Protein 2QR6 (pdb70)

Sequence (363 aa):
NLYFQGRDHVEIGIGREARRRTYSLDDDISVVSSSRRTRRSSSKDVDTTWHIDAYKFDLPFNHPSDALASPEEFVIEGKQGGLGVINAEGLWGRHADLDEAIAKVIAAYEEEGDQAAATRTLQELHAAPLDTELLSERIAQVRDSGEIVAVRVSPQNVREEIAPIVIKAGADLLLVIQGTLISAEHVNTNLKEFIGSLDVPVIAGGVNDYTTALHRTGAVGIIVGGGEENTNSSLALGEVVSATAIADVAAARRRDYLDDETGGRRYVHIIADGSSIENSGDVVKAIACGADAVVVLGSPLARAEEEAAGKGYFWPAVAAHPRFPRGVVTESVAAPSLEQILHGPSTPWWGVENFEGGLKRALAKCGYTDLKSSFQKVSLHVVN

CATH classification: 2.10.50.20 (+1 more: 3.20.20.70)

InterPro domains:
  IPR001093 IMP dehydrogenase/GMP reductase [PF00478] (17-301)
  IPR005990 Inosine-5'-monophosphate dehydrogenase [PTHR11911] (152-315)
  IPR005992 IMP dehydrogenase-related 2 [TIGR01304] (5-373)
  IPR013785 Aldolase-type TIM barrel [G3DSA:3.20.20.70] (16-374)

Organism: Corynebacterium glutamicum (strain ATCC 13032 / DSM 20300 / JCM 1318 / BCRC 11384 / CCUG 27702 / LMG 3730 / NBRC 12168 / NCIMB 10025 / NRRL B-2784 / 534) (NCBI:txid196627)

Radius of gyration: 20.17 Å; Cα contacts (8 Å, |Δi|>4): 815; chains: 1; bounding box: 48×52×57 Å

Foldseek 3Di:
DCVVVCCQKDAPDDPRIDGDFAALVQKAFDAPDDFFDLVLFQQWFDFDPDIFSHQEAAADQLFDQLQRQLVLVLGYHREHELQAQQQFDPDSLVLLVQLVCLCVVPNFVSNLVSLQVSSPGDGHLVSSLVRQLSNQVSVRAREYEDEPVCCVPCVVSSVVSPHQEYEHDAQADACDDDPCHLLVVCVPDPHAYEYDDDQAQVRLLSNSRHQEYEHGRAAWQCCPQVNDHRLNRLLRSQVSQVVSCVVVVGRGRAYEYHPPDQFLSSQLSSLLSPHSHYHHYLLCSLAPNGSNNQKGWHSLSNHNPDRTITIDGHPVGHHSSQQCCHPDPPPRSGNSSSSNSNSQSSNPHRYSRVSNNGDMDGD

Nearest PDB structures (foldseek):
  2qr6-assembly1_A  TM=1.003E+00  e=1.159E-76  Corynebacterium glutamicum ATCC 13032
  8p4q-assembly1_A  TM=9.594E-01  e=1.128E-36  Synechocystis sp. PCC 6803
  8p4q-assembly2_H  TM=9.568E-01  e=8.916E-37  Synechocystis sp. PCC 6803
  8p4q-assembly2_F  TM=9.541E-01  e=6.263E-37  Synechocystis sp. PCC 6803
  8p37-assembly1_A  TM=9.591E-01  e=5.531E-36  Synechocystis sp. PCC 6803

Structure (mmCIF, N/CA/C/O backbone):
data_2QR6
#
_entry.id   2QR6
#
_cell.length_a   127.130
_cell.length_b   127.130
_cell.length_c   54.850
_cell.angle_alpha   90.000
_cell.angle_beta   90.000
_cell.angle_gamma   90.000
#
_symmetry.space_group_name_H-M   'I 4'
#
loop_
_entity.id
_entity.type
_entity.pdbx_description
1 polymer 'IMP dehydrogenase/GMP reductase'
2 water water
#
loop_
_atom_site.group_PDB
_atom_site.id
_atom_site.type_symbol
_atom_site.label_atom_id
_atom_site.label_alt_id
_atom_site.label_comp_id
_atom_site.label_asym_id
_atom_site.label_entity_id
_atom_site.label_seq_id
_atom_site.pdbx_PDB_ins_code
_atom_site.Cartn_x
_atom_site.Cartn_y
_atom_site.Cartn_z
_atom_site.occupancy
_atom_site.B_iso_or_equiv
_atom_site.auth_seq_id
_atom_site.auth_comp_id
_atom_site.auth_asym_id
_atom_site.auth_atom_id
_atom_site.pdbx_PDB_model_num
ATOM 1 N N . ASN A 1 14 ? 7.191 6.601 40.538 0.33 30.11 -5 ASN A N 1
ATOM 2 C CA . ASN A 1 14 ? 7.044 7.235 39.184 0.33 30.37 -5 ASN A CA 1
ATOM 3 C C . ASN A 1 14 ? 7.960 6.607 38.146 0.33 31.68 -5 ASN A C 1
ATOM 4 O O . ASN A 1 14 ? 7.503 6.160 37.095 0.33 30.03 -5 ASN A O 1
ATOM 9 N N . LEU A 1 15 ? 9.251 6.561 38.431 0.33 32.81 -4 LEU A N 1
ATOM 10 C CA . LEU A 1 15 ? 10.169 5.994 37.455 0.33 34.04 -4 LEU A CA 1
ATOM 11 C C . LEU A 1 15 ? 9.911 4.499 37.338 0.33 33.95 -4 LEU A C 1
ATOM 12 O O . LEU A 1 15 ? 10.106 3.927 36.270 0.33 35.97 -4 LEU A O 1
ATOM 17 N N . TYR A 1 16 ? 9.459 3.870 38.417 0.33 34.56 -3 TYR A N 1
ATOM 18 C CA . TYR A 1 16 ? 9.141 2.443 38.364 0.33 32.36 -3 TYR A CA 1
ATOM 19 C C . TYR A 1 16 ? 8.009 2.208 37.360 0.33 30.93 -3 TYR A C 1
ATOM 20 O O . TYR A 1 16 ? 8.154 1.450 36.403 0.33 29.88 -3 TYR A O 1
ATOM 29 N N . PHE A 1 17 ? 6.873 2.852 37.590 0.33 30.20 -2 PHE A N 1
ATOM 30 C CA . PHE A 1 17 ? 5.742 2.683 36.682 0.33 30.67 -2 PHE A CA 1
ATOM 31 C C . PHE A 1 17 ? 6.009 3.248 35.270 0.33 32.57 -2 PHE A C 1
ATOM 32 O O . PHE A 1 17 ? 5.573 2.664 34.282 0.33 28.82 -2 PHE A O 1
ATOM 40 N N . GLN A 1 18 ? 6.710 4.371 35.168 0.33 36.17 -1 GLN A N 1
ATOM 41 C CA . GLN A 1 18 ? 6.985 4.938 33.852 0.33 41.86 -1 GLN A CA 1
ATOM 42 C C . GLN A 1 18 ? 7.833 3.970 33.022 0.33 42.91 -1 GLN A C 1
ATOM 43 O O . GLN A 1 18 ? 7.524 3.716 31.866 0.33 36.79 -1 GLN A O 1
ATOM 49 N N . GLY A 1 19 ? 8.904 3.445 33.621 1.00 49.54 0 GLY A N 1
ATOM 50 C CA . GLY A 1 19 ? 9.817 2.453 32.959 1.00 51.41 0 GLY A CA 1
ATOM 51 C C . GLY A 1 19 ? 9.095 1.172 32.545 1.00 54.61 0 GLY A C 1
ATOM 52 O O . GLY A 1 19 ? 9.357 0.623 31.454 1.00 53.87 0 GLY A O 1
ATOM 61 N N . ARG A 1 21 ? 5.862 1.090 31.893 1.00 51.71 2 ARG A N 1
ATOM 62 C CA . ARG A 1 21 ? 5.084 1.536 30.733 1.00 50.31 2 ARG A CA 1
ATOM 63 C C . ARG A 1 21 ? 5.938 1.676 29.448 1.00 49.82 2 ARG A C 1
ATOM 64 O O . ARG A 1 21 ? 5.478 1.277 28.368 1.00 51.22 2 ARG A O 1
ATOM 72 N N . ASP A 1 22 ? 7.152 2.218 29.578 1.00 46.97 3 ASP A N 1
ATOM 73 C CA . ASP A 1 22 ? 8.059 2.471 28.420 1.00 46.91 3 ASP A CA 1
ATOM 74 C C . ASP A 1 22 ? 8.889 1.255 27.937 1.00 43.26 3 ASP A C 1
ATOM 75 O O . ASP A 1 22 ? 9.654 1.377 27.018 1.00 34.04 3 ASP A O 1
ATOM 77 N N . HIS A 1 23 ? 8.777 0.121 28.628 1.00 43.63 4 HIS A N 1
ATOM 78 C CA . HIS A 1 23 ? 9.478 -1.129 28.253 1.00 44.68 4 HIS A CA 1
ATOM 79 C C . HIS A 1 23 ? 8.496 -2.243 27.998 1.00 43.58 4 HIS A C 1
ATOM 80 O O . HIS A 1 23 ? 7.304 -2.165 28.351 1.00 44.76 4 HIS A O 1
ATOM 87 N N . VAL A 1 24 ? 8.958 -3.205 27.229 1.00 35.34 5 VAL A N 1
ATOM 88 C CA . VAL A 1 24 ? 8.161 -4.329 26.904 1.00 34.33 5 VAL A CA 1
ATOM 89 C C . VAL A 1 24 ? 9.054 -5.511 27.107 1.00 27.37 5 VAL A C 1
ATOM 90 O O . VAL A 1 24 ? 10.277 -5.432 26.972 1.00 26.03 5 VAL A O 1
ATOM 94 N N . GLU A 1 25 ? 8.408 -6.606 27.438 1.00 27.81 6 GLU A N 1
ATOM 95 C CA . GLU A 1 25 ? 9.038 -7.880 27.496 1.00 27.97 6 GLU A CA 1
ATOM 96 C C . GLU A 1 25 ? 8.905 -8.416 26.070 1.00 28.56 6 GLU A C 1
ATOM 97 O O . GLU A 1 25 ? 7.785 -8.582 25.538 1.00 32.19 6 GLU A O 1
ATOM 103 N N . ILE A 1 26 ? 10.040 -8.577 25.389 1.00 23.31 7 ILE A N 1
ATOM 104 C CA . ILE A 1 26 ? 10.088 -9.190 24.065 1.00 24.21 7 ILE A CA 1
ATOM 105 C C . ILE A 1 26 ? 9.837 -10.672 24.183 1.00 21.62 7 ILE A C 1
ATOM 106 O O . ILE A 1 26 ? 9.091 -11.273 23.404 1.00 23.70 7 ILE A O 1
ATOM 111 N N . GLY A 1 27 ? 10.444 -11.296 25.186 1.00 21.76 8 GLY A N 1
ATOM 112 C CA . GLY A 1 27 ? 10.260 -12.673 25.516 1.00 21.04 8 GLY A CA 1
ATOM 113 C C . GLY A 1 27 ? 10.787 -12.910 26.914 1.00 21.79 8 GLY A C 1
ATOM 114 O O . GLY A 1 27 ? 11.285 -11.969 27.531 1.00 22.57 8 GLY A O 1
ATOM 115 N N . ILE A 1 28 ? 10.728 -14.115 27.358 1.00 19.79 9 ILE A N 1
ATOM 116 C CA . ILE A 1 28 ? 11.158 -14.491 28.714 1.00 19.55 9 ILE A CA 1
ATOM 117 C C . ILE A 1 28 ? 12.622 -13.984 28.899 1.00 23.76 9 ILE A C 1
ATOM 118 O O . ILE A 1 28 ? 13.507 -14.352 28.120 1.00 23.18 9 ILE A O 1
ATOM 123 N N . GLY A 1 29 ? 12.833 -13.120 29.889 1.00 25.16 10 GLY A N 1
ATOM 124 C CA . GLY A 1 29 ? 14.159 -12.606 30.183 1.00 24.47 10 GLY A CA 1
ATOM 125 C C . GLY A 1 29 ? 14.750 -11.661 29.192 1.00 26.19 10 GLY A C 1
ATOM 126 O O . GLY A 1 29 ? 15.988 -11.508 29.148 1.00 28.24 10 GLY A O 1
ATOM 127 N N . ARG A 1 30 ? 13.935 -11.051 28.330 1.00 23.24 11 ARG A N 1
ATOM 128 C CA . ARG A 1 30 ? 14.461 -10.123 27.318 1.00 22.03 11 ARG A CA 1
ATOM 129 C C . ARG A 1 30 ? 13.526 -8.920 27.151 1.00 25.49 11 ARG A C 1
ATOM 130 O O . ARG A 1 30 ? 12.354 -9.099 26.869 1.00 25.52 11 ARG A O 1
ATOM 138 N N . GLU A 1 31 ? 14.020 -7.727 27.393 1.00 25.47 12 GLU A N 1
ATOM 139 C CA . GLU A 1 31 ? 13.247 -6.507 27.346 1.00 26.13 12 GLU A CA 1
ATOM 140 C C . GLU A 1 31 ? 13.758 -5.566 26.265 1.00 25.79 12 GLU A C 1
ATOM 141 O O . GLU A 1 31 ? 14.870 -5.704 25.762 1.00 25.98 12 GLU A O 1
ATOM 144 N N . ALA A 1 32 ? 12.892 -4.627 25.889 1.00 24.71 13 ALA A N 1
ATOM 145 C CA . ALA A 1 32 ? 13.196 -3.601 24.892 1.00 25.64 13 ALA A CA 1
ATOM 146 C C . ALA A 1 32 ? 12.533 -2.319 25.374 1.00 26.82 13 ALA A C 1
ATOM 147 O O . ALA A 1 32 ? 11.567 -2.360 26.109 1.00 25.76 13 ALA A O 1
ATOM 149 N N . ARG A 1 33 ? 13.076 -1.221 24.943 1.00 24.19 14 ARG A N 1
ATOM 150 C CA . ARG A 1 33 ? 12.555 0.124 25.214 1.00 26.26 14 ARG A CA 1
ATOM 151 C C . ARG A 1 33 ? 11.678 0.574 24.073 1.00 25.38 14 ARG A C 1
ATOM 152 O O . ARG A 1 33 ? 12.112 0.553 22.895 1.00 24.68 14 ARG A O 1
ATOM 160 N N . ARG A 1 34 ? 10.442 1.056 24.338 1.00 25.67 15 ARG A N 1
ATOM 161 C CA A ARG A 1 34 ? 9.576 1.615 23.295 0.50 26.46 15 ARG A CA 1
ATOM 162 C CA B ARG A 1 34 ? 9.604 1.615 23.256 0.50 25.05 15 ARG A CA 1
ATOM 163 C C . ARG A 1 34 ? 10.132 2.986 22.861 1.00 23.88 15 ARG A C 1
ATOM 164 O O . ARG A 1 34 ? 10.385 3.852 23.725 1.00 26.56 15 ARG A O 1
ATOM 179 N N . THR A 1 35 ? 10.342 3.191 21.555 1.00 24.51 16 THR A N 1
ATOM 180 C CA . THR A 1 35 ? 10.891 4.424 21.062 1.00 25.40 16 THR A CA 1
ATOM 181 C C . THR A 1 35 ? 10.073 4.930 19.908 1.00 24.69 16 THR A C 1
ATOM 182 O O . THR A 1 35 ? 9.255 4.205 19.364 1.00 25.77 16 THR A O 1
ATOM 186 N N . TYR A 1 36 ? 10.319 6.196 19.532 1.00 24.63 17 TYR A N 1
ATOM 187 C CA . TYR A 1 36 ? 9.434 6.950 18.652 1.00 24.51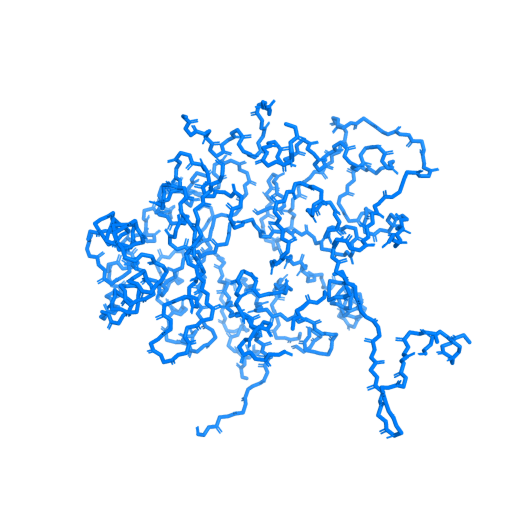 17 TYR A CA 1
ATOM 188 C C . TYR A 1 36 ? 10.133 7.711 17.578 1.00 25.76 17 TYR A C 1
ATOM 189 O O . TYR A 1 36 ? 11.185 8.299 17.822 1.00 26.33 17 TYR A O 1
ATOM 198 N N . SER A 1 37 ? 9.488 7.765 16.434 1.00 26.46 18 SER A N 1
ATOM 199 C CA . SER A 1 37 ? 9.951 8.488 15.261 1.00 26.77 18 SER A CA 1
ATOM 200 C C . SER A 1 37 ? 9.264 9.850 15.220 1.00 26.42 18 SER A C 1
ATOM 201 O O . SER A 1 37 ? 8.307 10.102 15.966 1.00 27.52 18 SER A O 1
ATOM 204 N N . LEU A 1 38 ? 9.762 10.726 14.362 1.00 26.37 19 LEU A N 1
ATOM 205 C CA . LEU A 1 38 ? 9.096 12.042 14.106 1.00 27.53 19 LEU A CA 1
ATOM 206 C C . LEU A 1 38 ? 7.689 11.829 13.547 1.00 26.90 19 LEU A C 1
ATOM 207 O O . LEU A 1 38 ? 6.752 12.535 13.921 1.00 27.39 19 LEU A O 1
ATOM 212 N N . ASP A 1 39 ? 7.507 10.785 12.742 1.00 27.13 20 ASP A N 1
ATOM 213 C CA A ASP A 1 39 ? 6.177 10.483 12.192 0.50 26.41 20 ASP A CA 1
ATOM 214 C CA B ASP A 1 39 ? 6.214 10.448 12.188 0.50 28.67 20 ASP A CA 1
ATOM 215 C C . ASP A 1 39 ? 5.174 10.104 13.254 1.00 27.53 20 ASP A C 1
ATOM 216 O O . ASP A 1 39 ? 3.992 10.245 13.019 1.00 30.69 20 ASP A O 1
ATOM 225 N N . ASP A 1 40 ? 5.611 9.621 14.403 1.00 26.57 21 ASP A N 1
ATOM 226 C CA . ASP A 1 40 ? 4.750 9.249 15.478 1.00 25.64 21 ASP A CA 1
ATOM 227 C C . ASP A 1 40 ? 4.183 10.397 16.276 1.00 25.49 21 ASP A C 1
ATOM 228 O O . ASP A 1 40 ? 3.213 10.198 17.015 1.00 28.73 21 ASP A O 1
ATOM 233 N N . ILE A 1 41 ? 4.764 11.558 16.146 1.00 24.95 22 ILE A N 1
ATOM 234 C CA . ILE A 1 41 ? 4.387 12.704 16.992 1.00 26.19 22 ILE A CA 1
ATOM 235 C C . ILE A 1 41 ? 3.880 13.884 16.200 1.00 26.87 22 ILE A C 1
ATOM 236 O O . ILE A 1 41 ? 4.047 13.992 14.981 1.00 27.34 22 ILE A O 1
ATOM 241 N N . SER A 1 42 ? 3.265 14.812 16.929 1.00 27.01 23 SER A N 1
ATOM 242 C CA . SER A 1 42 ? 2.840 16.103 16.384 1.00 26.33 23 SER A CA 1
ATOM 243 C C . SER A 1 42 ? 2.874 17.133 17.537 1.00 25.68 23 SER A C 1
ATOM 244 O O . SER A 1 42 ? 2.755 16.784 18.697 1.00 27.22 23 SER A O 1
ATOM 247 N N . VAL A 1 43 ? 2.995 18.388 17.140 1.00 25.59 24 VAL A N 1
ATOM 248 C CA . VAL A 1 43 ? 3.061 19.541 18.045 1.00 26.79 24 VAL A CA 1
ATOM 249 C C . VAL A 1 43 ? 1.636 20.104 18.193 1.00 27.38 24 VAL A C 1
ATOM 250 O O . VAL A 1 43 ? 0.789 20.056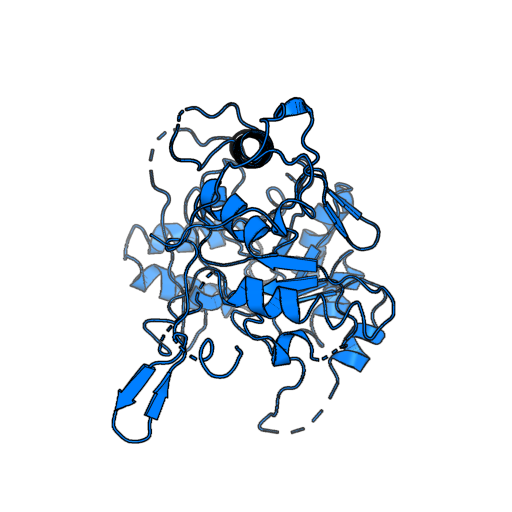 17.282 1.00 27.93 24 VAL A O 1
ATOM 254 N N . VAL A 1 44 ? 1.384 20.615 19.390 1.00 26.96 25 VAL A N 1
ATOM 255 C CA . VAL A 1 44 ? 0.075 21.032 19.812 1.00 30.54 25 VAL A CA 1
ATOM 256 C C . VAL A 1 44 ? 0.008 22.504 20.229 1.00 29.91 25 VAL A C 1
ATOM 257 O O . VAL A 1 44 ? 0.893 22.971 20.944 1.00 33.80 25 VAL A O 1
ATOM 261 N N . SER A 1 45 ? -1.085 23.148 19.824 1.00 35.50 26 SER A N 1
ATOM 262 C CA A SER A 1 45 ? -1.355 24.534 20.217 0.50 38.63 26 SER A CA 1
ATOM 263 C CA B SER A 1 45 ? -1.398 24.517 20.172 0.50 38.55 26 SER A CA 1
ATOM 264 C C . SER A 1 45 ? -2.294 24.501 21.408 1.00 40.44 26 SER A C 1
ATOM 265 O O . SER A 1 45 ? -3.437 24.011 21.326 1.00 44.33 26 SER A O 1
ATOM 270 N N . SER A 1 46 ? -1.770 24.971 22.520 1.00 43.44 27 SER A N 1
ATOM 271 C CA . SER A 1 46 ? -2.549 25.146 23.747 1.00 48.12 27 SER A CA 1
ATOM 272 C C . SER A 1 46 ? -2.604 26.634 24.177 1.00 48.02 27 SER A C 1
ATOM 273 O O . SER A 1 46 ? -3.380 26.967 25.075 1.00 52.80 27 SER A O 1
ATOM 276 N N . ARG A 1 47 ? -1.830 27.506 23.509 1.00 44.48 28 ARG A N 1
ATOM 277 C CA . ARG A 1 47 ? -1.606 28.914 23.895 1.00 44.48 28 ARG A CA 1
ATOM 278 C C . ARG A 1 47 ? -2.271 29.904 22.990 1.00 40.44 28 ARG A C 1
ATOM 279 O O . ARG A 1 47 ? -2.798 29.522 21.951 1.00 44.99 28 ARG A O 1
ATOM 287 N N . ARG A 1 48 ? -2.238 31.180 23.387 1.00 38.71 29 ARG A N 1
ATOM 288 C CA . ARG A 1 48 ? -2.708 32.253 22.522 1.00 39.31 29 ARG A CA 1
ATOM 289 C C . ARG A 1 48 ? -1.752 32.266 21.321 1.00 36.66 29 ARG A C 1
ATOM 290 O O . ARG A 1 48 ? -0.539 32.148 21.473 1.00 34.45 29 ARG A O 1
ATOM 292 N N . THR A 1 49 ? -2.311 32.369 20.129 1.00 37.92 30 THR A N 1
ATOM 293 C CA . THR A 1 49 ? -1.496 32.372 18.928 1.00 34.94 30 THR A CA 1
ATOM 294 C C . THR A 1 49 ? -0.694 33.673 18.819 1.00 36.94 30 THR A C 1
ATOM 295 O O . THR A 1 49 ? -1.133 34.714 19.300 1.00 35.75 30 THR A O 1
ATOM 299 N N . ARG A 1 50 ? 0.505 33.560 18.236 1.00 35.82 31 ARG A N 1
ATOM 300 C CA A ARG A 1 50 ? 1.385 34.687 17.964 0.50 34.73 31 ARG A CA 1
ATOM 301 C CA B ARG A 1 50 ? 1.401 34.670 17.967 0.50 35.25 31 ARG A CA 1
ATOM 302 C C . ARG A 1 50 ? 1.406 34.878 16.463 1.00 34.38 31 ARG A C 1
ATOM 303 O O . ARG A 1 50 ? 0.788 34.105 15.718 1.00 34.98 31 ARG A O 1
ATOM 318 N N . SER A 1 51 ? 2.067 35.944 16.035 1.00 36.34 32 SER A N 1
ATOM 319 C CA A SER A 1 51 ? 2.231 36.283 14.629 0.50 35.23 32 SER A CA 1
ATOM 320 C CA B SER A 1 51 ? 2.218 36.268 14.626 0.50 35.70 32 SER A CA 1
ATOM 321 C C . SER A 1 51 ? 3.532 35.697 14.145 1.00 33.18 32 SER A C 1
ATOM 322 O O . SER A 1 51 ? 4.554 35.862 14.802 1.00 33.14 32 SER A O 1
ATOM 327 N N . SER A 1 52 ? 3.508 35.051 12.976 1.00 32.48 33 SER A N 1
ATOM 328 C CA . SER A 1 52 ? 4.716 34.479 12.427 1.00 32.18 33 SER A CA 1
ATOM 329 C C . SER A 1 52 ? 5.782 35.536 12.165 1.00 33.61 33 SER A C 1
ATOM 330 O O . SER A 1 52 ? 6.973 35.236 12.213 1.00 34.03 33 SER A O 1
ATOM 333 N N . LYS A 1 53 ? 5.388 36.792 11.947 1.00 34.75 34 LYS A N 1
ATOM 334 C CA . LYS A 1 53 ? 6.383 37.856 11.725 1.00 35.37 34 LYS A CA 1
ATOM 335 C C . LYS A 1 53 ? 7.203 38.166 12.990 1.00 37.72 34 LYS A C 1
ATOM 336 O O . LYS A 1 53 ? 8.278 38.749 12.899 1.00 39.71 34 LYS A O 1
ATOM 339 N N . ASP A 1 54 ? 6.700 37.764 14.156 1.00 33.76 35 ASP A N 1
ATOM 340 C CA . ASP A 1 54 ? 7.387 37.951 15.431 1.00 33.48 35 ASP A CA 1
ATOM 341 C C . ASP A 1 54 ? 8.263 36.777 15.837 1.00 31.35 35 ASP A C 1
ATOM 342 O O . ASP A 1 54 ? 8.883 36.836 16.882 1.00 32.22 35 ASP A O 1
ATOM 347 N N . VAL A 1 55 ? 8.334 35.731 15.024 1.00 30.08 36 VAL A N 1
ATOM 348 C CA . VAL A 1 55 ? 9.091 34.546 15.407 1.00 31.14 36 VAL A CA 1
ATOM 349 C C . VAL A 1 55 ? 10.548 34.724 14.968 1.00 28.53 36 VAL A C 1
ATOM 350 O O . VAL A 1 55 ? 10.817 35.056 13.832 1.00 30.82 36 VAL A O 1
ATOM 354 N N . ASP A 1 56 ? 11.469 34.508 15.899 1.00 28.91 37 ASP A N 1
ATOM 355 C CA . ASP A 1 56 ? 12.907 34.565 15.692 1.00 30.06 37 ASP A CA 1
ATOM 356 C C . ASP A 1 56 ? 13.433 33.145 15.404 1.00 29.93 37 ASP A C 1
ATOM 357 O O . ASP A 1 56 ? 13.348 32.281 16.252 1.00 32.65 37 ASP A O 1
ATOM 362 N N . THR A 1 57 ? 13.940 32.943 14.195 1.00 29.13 38 THR A N 1
ATOM 363 C CA . THR A 1 57 ? 14.518 31.674 13.743 1.00 31.08 38 THR A CA 1
ATOM 364 C C . THR A 1 57 ? 16.033 31.713 13.687 1.00 30.68 38 THR A C 1
ATOM 365 O O . THR A 1 57 ? 16.646 30.797 13.147 1.00 31.25 38 THR A O 1
ATOM 369 N N . THR A 1 58 ? 16.650 32.745 14.252 1.00 29.24 39 THR A N 1
ATOM 370 C CA . THR A 1 58 ? 18.125 32.893 14.183 1.00 30.80 39 THR A CA 1
ATOM 371 C C . THR A 1 58 ? 18.772 31.786 15.021 1.00 32.73 39 THR A C 1
ATOM 372 O O . THR A 1 58 ? 18.227 31.351 16.040 1.00 33.94 39 THR A O 1
ATOM 376 N N . TRP A 1 59 ? 19.921 31.336 14.552 1.00 28.96 40 TRP A N 1
ATOM 377 C CA . TRP A 1 59 ? 20.687 30.250 15.154 1.00 27.52 40 TRP A CA 1
ATOM 378 C C . TRP A 1 59 ? 22.063 30.788 15.553 1.00 27.84 40 TRP A C 1
ATOM 379 O O . TRP A 1 59 ? 22.882 31.071 14.677 1.00 29.78 40 TRP A O 1
ATOM 390 N N . HIS A 1 60 ? 22.270 30.921 16.867 1.00 27.10 41 HIS A N 1
ATOM 391 C CA . HIS A 1 60 ? 23.514 31.415 17.437 1.00 28.10 41 HIS A CA 1
ATOM 392 C C . HIS A 1 60 ? 24.360 30.266 17.938 1.00 29.79 41 HIS A C 1
ATOM 393 O O . HIS A 1 60 ? 24.064 29.681 18.994 1.00 30.16 41 HIS A O 1
ATOM 400 N N . ILE A 1 61 ? 25.406 29.944 17.196 1.00 28.05 42 ILE A N 1
ATOM 401 C CA . ILE A 1 61 ? 26.319 28.859 17.562 1.00 29.04 42 ILE A CA 1
ATOM 402 C C . ILE A 1 61 ? 27.758 29.349 17.522 1.00 28.38 42 ILE A C 1
ATOM 403 O O . ILE A 1 61 ? 28.192 29.864 16.494 1.00 28.12 42 ILE A O 1
ATOM 408 N N . ASP A 1 62 ? 28.495 29.163 18.609 1.00 29.11 43 ASP A N 1
ATOM 409 C CA . ASP A 1 62 ? 29.885 29.612 18.708 1.00 30.26 43 ASP A CA 1
ATOM 410 C C . ASP A 1 62 ? 29.880 31.127 18.378 1.00 29.63 43 ASP A C 1
ATOM 411 O O . ASP A 1 62 ? 29.004 31.849 18.887 1.00 31.16 43 ASP A O 1
ATOM 416 N N . ALA A 1 63 ? 30.717 31.608 17.455 1.00 28.37 44 ALA A N 1
ATOM 417 C CA . ALA A 1 63 ? 30.777 33.007 17.122 1.00 29.60 44 ALA A CA 1
ATOM 418 C C . ALA A 1 63 ? 29.869 33.411 15.991 1.00 29.73 44 ALA A C 1
ATOM 419 O O . ALA A 1 63 ? 29.917 34.569 15.559 1.00 32.80 44 ALA A O 1
ATOM 421 N N . TYR A 1 64 ? 29.008 32.497 15.535 1.00 26.60 45 TYR A N 1
ATOM 422 C CA . TYR A 1 64 ? 28.175 32.703 14.349 1.00 29.42 45 TYR A CA 1
ATOM 423 C C . TYR A 1 64 ? 26.691 32.917 14.657 1.00 30.55 45 TYR A C 1
ATOM 424 O O . TYR A 1 64 ? 26.186 32.458 15.687 1.00 31.32 45 TYR A O 1
ATOM 433 N N . LYS A 1 65 ? 26.039 33.700 13.823 1.00 31.83 46 LYS A N 1
ATOM 434 C CA . LYS A 1 65 ? 24.614 33.880 13.905 1.00 31.60 46 LYS A CA 1
ATOM 435 C C . LYS A 1 65 ? 24.060 33.642 12.506 1.00 29.60 46 LYS A C 1
ATOM 436 O O . LYS A 1 65 ? 24.317 34.442 11.608 1.00 33.38 46 LYS A O 1
ATOM 442 N N . PHE A 1 66 ? 23.309 32.570 12.319 1.00 28.21 47 PHE A N 1
ATOM 443 C CA . PHE A 1 66 ? 22.697 32.288 11.027 1.00 28.55 47 PHE A CA 1
ATOM 444 C C . PHE A 1 66 ? 21.258 32.723 11.051 1.00 28.29 47 PHE A C 1
ATOM 445 O O . PHE A 1 66 ? 20.570 32.579 12.074 1.00 28.46 47 PHE A O 1
ATOM 453 N N . ASP A 1 67 ? 20.778 33.253 9.941 1.00 27.67 48 ASP A N 1
ATOM 454 C CA . ASP A 1 67 ? 19.363 33.644 9.834 1.00 27.66 48 ASP A CA 1
ATOM 455 C C . ASP A 1 67 ? 18.399 32.479 9.994 1.00 30.73 48 ASP A C 1
ATOM 456 O O . ASP A 1 67 ? 17.284 32.691 10.480 1.00 29.78 48 ASP A O 1
ATOM 461 N N . LEU A 1 68 ? 18.829 31.281 9.541 1.00 28.97 49 LEU A N 1
ATOM 462 C CA . LEU A 1 68 ? 18.058 30.082 9.580 1.00 29.20 49 LEU A CA 1
ATOM 463 C C . LEU A 1 68 ? 18.817 28.991 10.333 1.00 29.52 49 LEU A C 1
ATOM 464 O O . L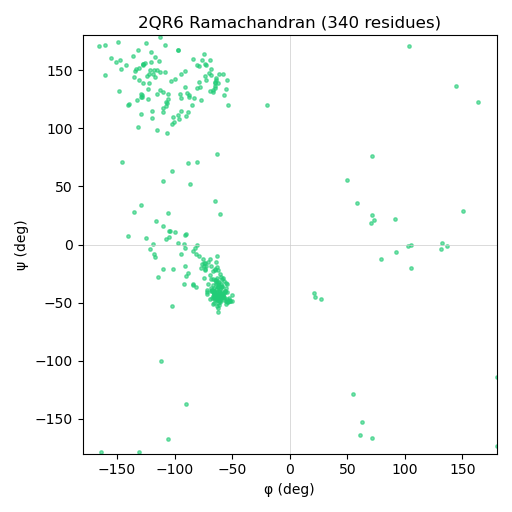EU A 1 68 ? 20.060 28.916 10.184 1.00 27.82 49 LEU A O 1
ATOM 469 N N . PRO A 1 69 ? 18.101 28.135 11.084 1.00 29.17 50 PRO A N 1
ATOM 470 C CA . PRO A 1 69 ? 18.731 27.043 11.858 1.00 28.92 50 PRO A CA 1
ATOM 471 C C . PRO A 1 69 ? 18.904 25.793 10.981 1.00 26.19 50 PRO A C 1
ATOM 472 O O . PRO A 1 69 ? 18.500 24.688 11.336 1.00 26.47 50 PRO A O 1
ATOM 476 N N . PHE A 1 70 ? 19.519 25.993 9.807 1.00 28.18 51 PHE A N 1
ATOM 477 C CA . PHE A 1 70 ? 19.671 24.960 8.806 1.00 26.99 51 PHE A CA 1
ATOM 478 C C . PHE A 1 70 ? 21.081 24.847 8.283 1.00 29.16 51 PHE A C 1
ATOM 479 O O . PHE A 1 70 ? 21.694 25.879 7.954 1.00 29.75 51 PHE A O 1
ATOM 500 N N . ASN A 1 72 ? 23.128 22.296 5.222 1.00 28.28 53 ASN A N 1
ATOM 501 C CA . ASN A 1 72 ? 22.886 21.258 4.247 1.00 24.35 53 ASN A CA 1
ATOM 502 C C . ASN A 1 72 ? 23.629 19.998 4.672 1.00 27.76 53 ASN A C 1
ATOM 503 O O . ASN A 1 72 ? 24.669 20.050 5.322 1.00 27.64 53 ASN A O 1
ATOM 508 N N . HIS A 1 73 ? 23.072 18.844 4.291 1.00 27.52 54 HIS A N 1
ATOM 509 C CA . HIS A 1 73 ? 23.795 17.576 4.456 1.00 26.13 54 HIS A CA 1
ATOM 510 C C . HIS A 1 73 ? 25.019 17.612 3.507 1.00 27.36 54 HIS A C 1
ATOM 511 O O . HIS A 1 73 ? 24.884 17.968 2.342 1.00 27.60 54 HIS A O 1
ATOM 518 N N . PRO A 1 74 ? 26.218 17.265 4.038 1.00 27.20 55 PRO A N 1
ATOM 519 C CA . PRO A 1 74 ? 27.416 17.338 3.208 1.00 30.55 55 PRO A CA 1
ATOM 520 C C . PRO A 1 74 ? 27.627 16.158 2.277 1.00 31.99 55 PRO A C 1
ATOM 521 O O . PRO A 1 74 ? 28.517 15.343 2.480 1.00 32.94 55 PRO A O 1
ATOM 525 N N . SER A 1 75 ? 26.798 16.077 1.245 1.00 29.31 56 SER A N 1
ATOM 526 C CA . SER A 1 75 ? 26.966 15.149 0.179 1.00 31.35 56 SER A CA 1
ATOM 527 C C . SER A 1 75 ? 27.149 15.972 -1.069 1.00 28.65 56 SER A C 1
ATOM 528 O O . SER A 1 75 ? 26.493 17.007 -1.251 1.00 28.29 56 SER A O 1
ATOM 531 N N . ASP A 1 76 ? 27.961 15.430 -1.966 1.00 29.06 57 ASP A N 1
ATOM 532 C CA . ASP A 1 76 ? 28.192 16.053 -3.268 1.00 30.14 57 ASP A CA 1
ATOM 533 C C . ASP A 1 76 ? 26.966 16.192 -4.172 1.00 29.01 57 ASP A C 1
ATOM 534 O O . ASP A 1 76 ? 26.985 17.021 -5.095 1.00 32.96 57 ASP A O 1
ATOM 539 N N . ALA A 1 77 ? 25.925 15.366 -3.922 1.00 29.80 58 ALA A N 1
ATOM 540 C CA . ALA A 1 77 ? 24.661 15.491 -4.647 1.00 30.81 58 ALA A CA 1
ATOM 541 C C . ALA A 1 77 ? 24.076 16.891 -4.465 1.00 30.81 58 ALA A C 1
ATOM 542 O O . ALA A 1 77 ? 23.353 17.381 -5.294 1.00 29.90 58 ALA A O 1
ATOM 544 N N . LEU A 1 78 ? 24.370 17.524 -3.356 1.00 29.35 59 LEU A N 1
ATOM 545 C CA . LEU A 1 78 ? 24.007 18.925 -3.144 1.00 26.79 59 LEU A CA 1
ATOM 546 C C . LEU A 1 78 ? 25.181 19.876 -3.324 1.00 26.85 59 LEU A C 1
ATOM 547 O O . LEU A 1 78 ? 25.126 20.830 -4.105 1.00 27.66 59 LEU A O 1
ATOM 552 N N . ALA A 1 79 ? 26.254 19.550 -2.602 1.00 25.88 60 ALA A N 1
ATOM 553 C CA . ALA A 1 79 ? 27.285 20.506 -2.272 1.00 26.62 60 ALA A CA 1
ATOM 554 C C . ALA A 1 79 ? 28.443 20.709 -3.212 1.00 28.65 60 ALA A C 1
ATOM 555 O O . ALA A 1 79 ? 29.555 20.390 -2.888 1.00 29.00 60 ALA A O 1
ATOM 557 N N . SER A 1 80 ? 28.120 21.312 -4.343 1.00 29.10 61 SER A N 1
ATOM 558 C CA . SER A 1 80 ? 29.136 21.912 -5.215 1.00 27.80 61 SER A CA 1
ATOM 559 C C . SER A 1 80 ? 29.572 23.193 -4.502 1.00 28.73 61 SER A C 1
ATOM 560 O O . SER A 1 80 ? 28.881 23.679 -3.614 1.00 26.04 61 SER A O 1
ATOM 563 N N . PRO A 1 81 ? 30.717 23.767 -4.894 1.00 27.47 62 PRO A N 1
ATOM 564 C CA . PRO A 1 81 ? 31.073 25.057 -4.282 1.00 26.75 62 PRO A CA 1
ATOM 565 C C . PRO A 1 81 ? 29.969 26.136 -4.409 1.00 25.41 62 PRO A C 1
ATOM 566 O O . PRO A 1 81 ? 29.717 26.866 -3.473 1.00 27.96 62 PRO A O 1
ATOM 570 N N . GLU A 1 82 ? 29.335 26.188 -5.568 1.00 26.29 63 GLU A N 1
ATOM 571 C CA A GLU A 1 82 ? 28.212 27.089 -5.905 0.50 27.50 63 GLU A CA 1
ATOM 572 C CA B GLU A 1 82 ? 28.307 27.156 -5.842 0.50 26.77 63 GLU A CA 1
ATOM 573 C C . GLU A 1 82 ? 27.090 26.928 -4.895 1.00 27.55 63 GLU A C 1
ATOM 574 O O . GLU A 1 82 ? 26.540 27.892 -4.371 1.00 27.86 63 GLU A O 1
ATOM 585 N N . PHE A 1 83 ? 26.711 25.678 -4.665 1.00 27.88 64 PHE A N 1
ATOM 586 C CA . PHE A 1 83 ? 25.607 25.404 -3.764 1.00 27.83 64 PHE A CA 1
ATOM 587 C C . PHE A 1 83 ? 25.912 25.851 -2.317 1.00 28.17 64 PHE A C 1
ATOM 588 O O . PHE A 1 83 ? 25.062 26.443 -1.627 1.00 26.01 64 PHE A O 1
ATOM 596 N N . VAL A 1 84 ? 27.102 25.483 -1.829 1.00 28.68 65 VAL A N 1
ATOM 597 C CA . VAL A 1 84 ? 27.556 25.794 -0.501 1.00 27.41 65 VAL A CA 1
ATOM 598 C C . VAL A 1 84 ? 27.537 27.286 -0.250 1.00 27.54 65 VAL A C 1
ATOM 599 O O . VAL A 1 84 ? 27.067 27.752 0.759 1.00 28.17 65 VAL A O 1
ATOM 603 N N . ILE A 1 85 ? 28.040 28.042 -1.212 1.00 26.26 66 ILE A N 1
ATOM 604 C CA . ILE A 1 85 ? 28.017 29.501 -1.132 1.00 25.08 66 ILE A CA 1
ATOM 605 C C . ILE A 1 85 ? 26.575 30.011 -1.083 1.00 25.66 66 ILE A C 1
ATOM 606 O O . ILE A 1 85 ? 26.253 30.877 -0.288 1.00 26.35 66 ILE A O 1
ATOM 611 N N . GLU A 1 86 ? 25.715 29.477 -1.945 1.00 26.22 67 GLU A N 1
ATOM 612 C CA . GLU A 1 86 ? 24.316 29.901 -1.960 1.00 26.40 67 GLU A CA 1
ATOM 613 C C . GLU A 1 86 ? 23.601 29.540 -0.665 1.00 25.74 67 GLU A C 1
ATOM 614 O O . GLU A 1 86 ? 22.759 30.324 -0.221 1.00 26.33 67 GLU A O 1
ATOM 628 N N . GLY A 1 88 ? 24.897 29.639 2.309 1.00 26.96 69 GLY A N 1
ATOM 629 C CA . GLY A 1 88 ? 25.302 30.729 3.163 1.00 26.68 69 GLY A CA 1
ATOM 630 C C . GLY A 1 88 ? 24.619 32.043 2.804 1.00 26.80 69 GLY A C 1
ATOM 631 O O . GLY A 1 88 ? 24.122 32.773 3.677 1.00 29.32 69 GLY A O 1
ATOM 632 N N . LYS A 1 89 ? 24.559 32.355 1.506 1.00 26.72 70 LYS A N 1
ATOM 633 C CA . LYS A 1 89 ? 23.864 33.571 1.049 1.00 29.45 70 LYS A CA 1
ATOM 634 C C . LYS A 1 89 ? 22.380 33.601 1.457 1.00 28.05 70 LYS A C 1
ATOM 635 O O . LYS A 1 89 ? 21.831 34.661 1.791 1.00 29.52 70 LYS A O 1
ATOM 639 N N . GLN A 1 90 ? 21.760 32.431 1.437 1.00 27.86 71 GLN A N 1
ATOM 640 C CA . GLN A 1 90 ? 20.355 32.256 1.816 1.00 29.97 71 GLN A CA 1
ATOM 641 C C . GLN A 1 90 ? 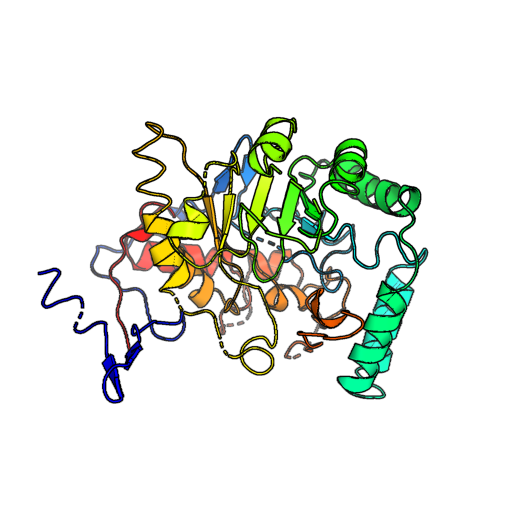20.061 32.182 3.308 1.00 29.97 71 GLN A C 1
ATOM 642 O O . GLN A 1 90 ? 18.924 32.010 3.670 1.00 31.86 71 GLN A O 1
ATOM 648 N N . GLY A 1 91 ? 21.077 32.278 4.159 1.00 27.24 72 GLY A N 1
ATOM 649 C CA . GLY A 1 91 ? 20.908 32.370 5.601 1.00 27.60 72 GLY A CA 1
ATOM 650 C C . GLY A 1 91 ? 21.229 31.159 6.404 1.00 28.82 72 GLY A C 1
ATOM 651 O O . GLY A 1 91 ? 21.112 31.224 7.606 1.00 30.55 72 GLY A O 1
ATOM 652 N N . GLY A 1 92 ? 21.636 30.068 5.777 1.00 25.64 73 GLY A N 1
ATOM 653 C CA . GLY A 1 92 ? 21.982 28.856 6.481 1.00 26.86 73 GLY A CA 1
ATOM 654 C C . GLY A 1 92 ? 23.485 28.630 6.520 1.00 26.80 73 GLY A C 1
ATOM 655 O O . GLY A 1 92 ? 24.279 29.530 6.270 1.00 26.57 73 GLY A O 1
ATOM 656 N N . LEU A 1 93 ? 23.891 27.439 6.911 1.00 27.32 74 LEU A N 1
ATOM 657 C CA . LEU A 1 93 ? 25.300 27.059 6.976 1.00 27.44 74 LEU A CA 1
ATOM 658 C C . LEU A 1 93 ? 25.581 26.034 5.871 1.00 27.70 74 LEU A C 1
ATOM 659 O O . LEU A 1 93 ? 25.026 24.936 5.861 1.00 27.67 74 LEU A O 1
ATOM 664 N N . GLY A 1 94 ? 26.408 26.425 4.909 1.00 26.58 75 GLY A N 1
ATOM 665 C CA . GLY A 1 94 ? 26.846 25.521 3.873 1.00 24.64 75 GLY A CA 1
ATOM 666 C C . GLY A 1 94 ? 27.926 24.585 4.375 1.00 25.62 75 GLY A C 1
ATOM 667 O O . GLY A 1 94 ? 28.839 25.014 5.107 1.00 29.14 75 GLY A O 1
ATOM 668 N N . VAL A 1 95 ? 27.815 23.301 4.048 1.00 25.92 76 VAL A N 1
ATOM 669 C CA . VAL A 1 95 ? 28.731 22.261 4.504 1.00 25.60 76 VAL A CA 1
ATOM 670 C C . VAL A 1 95 ? 29.232 21.429 3.331 1.00 27.61 76 VAL A C 1
ATOM 671 O O . VAL A 1 95 ? 28.449 20.928 2.514 1.00 26.62 76 VAL A O 1
ATOM 675 N N . ILE A 1 96 ? 30.538 21.281 3.281 1.00 27.56 77 ILE A N 1
ATOM 676 C CA . ILE A 1 96 ? 31.291 20.612 2.208 1.00 26.46 77 ILE A CA 1
ATOM 677 C C . ILE A 1 96 ? 31.725 19.235 2.644 1.00 28.53 77 ILE A C 1
ATOM 678 O O . ILE A 1 96 ? 32.135 19.056 3.762 1.00 26.75 77 ILE A O 1
ATOM 683 N N . ASN A 1 97 ? 31.672 18.248 1.748 1.00 27.15 78 ASN A N 1
ATOM 684 C CA . ASN A 1 97 ? 32.254 16.934 2.019 1.00 28.38 78 ASN A CA 1
ATOM 685 C C . ASN A 1 97 ? 33.706 16.972 1.539 1.00 28.74 78 ASN A C 1
ATOM 686 O O . ASN A 1 97 ? 33.951 17.047 0.357 1.00 29.83 78 ASN A O 1
ATOM 691 N N . ALA A 1 98 ? 34.665 16.941 2.460 1.00 25.82 79 ALA A N 1
ATOM 692 C CA . ALA A 1 98 ? 36.070 16.921 2.116 1.00 25.96 79 ALA A CA 1
ATOM 693 C C . ALA A 1 98 ? 36.494 15.637 1.424 1.00 26.77 79 ALA A C 1
ATOM 694 O O . ALA A 1 98 ? 37.413 15.645 0.637 1.00 27.98 79 ALA A O 1
ATOM 696 N N . GLU A 1 99 ? 35.815 14.543 1.756 1.00 29.13 80 GLU A N 1
ATOM 697 C CA . GLU A 1 99 ? 36.200 13.222 1.290 1.00 29.15 80 GLU A CA 1
ATOM 698 C C . GLU A 1 99 ? 35.363 12.627 0.166 1.00 30.82 80 GLU A C 1
ATOM 699 O O . GLU A 1 99 ? 35.496 11.442 -0.121 1.00 31.43 80 GLU A O 1
ATOM 705 N N . GLY A 1 100 ? 34.503 13.409 -0.479 1.00 28.30 81 GLY A N 1
ATOM 706 C CA . GLY A 1 100 ? 33.785 12.911 -1.642 1.00 27.90 81 GLY A CA 1
ATOM 707 C C . GLY A 1 100 ? 34.555 13.191 -2.914 1.00 29.40 81 GLY A C 1
ATOM 708 O O . GLY A 1 100 ? 35.777 13.041 -2.986 1.00 29.68 81 GLY A O 1
ATOM 709 N N . LEU A 1 101 ? 33.814 13.629 -3.916 1.00 29.90 82 LEU A N 1
ATOM 710 C CA . LEU A 1 101 ? 34.349 13.855 -5.261 1.00 30.23 82 LEU A CA 1
ATOM 711 C C . LEU A 1 101 ? 35.229 15.097 -5.447 1.00 29.34 82 LEU A C 1
ATOM 712 O O . LEU A 1 101 ? 35.947 15.177 -6.425 1.00 30.94 82 LEU A O 1
ATOM 717 N N . TRP A 1 102 ? 35.153 16.076 -4.534 1.00 29.06 83 TRP A N 1
ATOM 718 C CA . TRP A 1 102 ? 35.849 17.368 -4.689 1.00 28.12 83 TRP A CA 1
ATOM 719 C C . TRP A 1 102 ? 37.344 17.273 -4.953 1.00 29.57 83 TRP A C 1
ATOM 720 O O . TRP A 1 102 ? 37.835 17.926 -5.842 1.00 30.02 83 TRP A O 1
ATOM 731 N N . GLY A 1 103 ? 38.049 16.477 -4.156 1.00 31.28 84 GLY A N 1
ATOM 732 C CA . GLY A 1 103 ? 39.485 16.284 -4.374 1.00 28.56 84 GLY A CA 1
ATOM 733 C C . GLY A 1 103 ? 39.852 15.120 -5.290 1.00 27.63 84 GLY A C 1
ATOM 734 O O . GLY A 1 103 ? 41.000 14.925 -5.529 1.00 29.78 84 GLY A O 1
ATOM 735 N N . ARG A 1 104 ? 38.878 14.350 -5.766 1.00 30.65 85 ARG A N 1
ATOM 736 C CA . ARG A 1 104 ? 39.143 13.111 -6.520 1.00 29.71 85 ARG A CA 1
ATOM 737 C C . ARG A 1 104 ? 38.989 13.229 -8.021 1.00 31.52 85 ARG A C 1
ATOM 738 O O . ARG A 1 104 ? 39.529 12.404 -8.727 1.00 29.95 85 ARG A O 1
ATOM 746 N N . HIS A 1 105 ? 38.255 14.233 -8.503 1.00 30.37 86 HIS A N 1
ATOM 747 C CA . HIS A 1 105 ? 37.994 14.408 -9.924 1.00 29.32 86 HIS A CA 1
ATOM 748 C C . HIS A 1 105 ? 38.069 15.855 -10.315 1.00 32.90 86 HIS A C 1
ATOM 749 O O . HIS A 1 105 ? 37.342 16.654 -9.754 1.00 34.44 86 HIS A O 1
ATOM 756 N N . ALA A 1 106 ? 38.970 16.178 -11.239 1.00 37.42 87 ALA A N 1
ATOM 757 C CA . ALA A 1 106 ? 39.152 17.535 -11.793 1.00 37.89 87 ALA A CA 1
ATOM 758 C C . ALA A 1 106 ? 37.859 18.169 -12.262 1.00 38.05 87 ALA A C 1
ATOM 759 O O . ALA A 1 106 ? 37.627 19.347 -12.017 1.00 39.23 87 ALA A O 1
ATOM 761 N N . ASP A 1 107 ? 37.035 17.385 -12.951 1.00 39.41 88 ASP A N 1
ATOM 762 C CA . ASP A 1 107 ? 35.766 17.854 -13.474 1.00 39.82 88 ASP A CA 1
ATOM 763 C C . ASP A 1 107 ? 34.701 17.249 -12.608 1.00 36.04 88 ASP A C 1
ATOM 764 O O . ASP A 1 107 ? 34.262 16.115 -12.806 1.00 35.76 88 ASP A O 1
ATOM 769 N N . LEU A 1 108 ? 34.286 18.047 -11.634 1.00 38.15 89 LEU A N 1
ATOM 770 C CA . LEU A 1 108 ? 33.281 17.624 -10.682 1.00 35.66 89 LEU A CA 1
ATOM 771 C C . LEU A 1 108 ? 31.914 17.396 -11.329 1.00 35.43 89 LEU A C 1
ATOM 772 O O . LEU A 1 108 ? 31.246 16.400 -11.020 1.00 31.87 89 LEU A O 1
ATOM 777 N N . ASP A 1 109 ? 31.502 18.260 -12.272 1.00 37.01 90 ASP A N 1
ATOM 778 C CA . ASP A 1 109 ? 30.186 18.064 -12.946 1.00 34.50 90 ASP A CA 1
ATOM 779 C C . ASP A 1 109 ? 30.138 16.767 -13.758 1.00 32.91 90 ASP A C 1
ATOM 780 O O . ASP A 1 109 ? 29.117 16.076 -13.784 1.00 31.40 90 ASP A O 1
ATOM 785 N N . GLU A 1 110 ? 31.251 16.452 -14.412 1.00 33.71 91 GLU A N 1
ATOM 786 C CA . GLU A 1 110 ? 31.397 15.208 -15.175 1.00 34.26 91 GLU A CA 1
ATOM 787 C C . GLU A 1 110 ? 31.221 13.991 -14.264 1.00 32.53 91 GLU A C 1
ATOM 788 O O . GLU A 1 110 ? 30.479 13.060 -14.623 1.00 30.72 91 GLU A O 1
ATOM 794 N N . ALA A 1 111 ? 31.849 14.007 -13.080 1.00 31.99 92 ALA A N 1
ATOM 795 C CA . ALA A 1 111 ? 31.713 12.896 -12.108 1.00 32.41 92 ALA A CA 1
ATOM 796 C C . ALA A 1 111 ? 30.268 12.721 -11.675 1.00 31.34 92 ALA A C 1
ATOM 797 O O . ALA A 1 111 ? 29.749 11.598 -11.672 1.00 34.69 92 ALA A O 1
ATOM 799 N N . ILE A 1 112 ? 29.603 13.827 -11.305 1.00 31.53 93 ILE A N 1
ATOM 800 C CA . ILE A 1 112 ? 28.197 13.795 -10.939 1.00 32.33 93 ILE A CA 1
ATOM 801 C C . ILE A 1 112 ? 27.342 13.241 -12.078 1.00 32.75 93 ILE A C 1
ATOM 802 O O . ILE A 1 112 ? 26.473 12.410 -11.856 1.00 35.98 93 ILE A O 1
ATOM 807 N N . ALA A 1 113 ? 27.609 13.700 -13.303 1.00 36.88 94 ALA A N 1
ATOM 808 C CA . ALA A 1 113 ? 26.882 13.240 -14.501 1.00 38.00 94 ALA A CA 1
ATOM 809 C C . ALA A 1 113 ? 26.925 11.717 -14.699 1.00 39.36 94 ALA A C 1
ATOM 810 O O . ALA A 1 113 ? 25.909 11.095 -15.041 1.00 38.45 94 ALA A O 1
ATOM 812 N N . LYS A 1 114 ? 28.087 11.122 -14.438 1.00 40.11 95 LYS A N 1
ATOM 813 C CA . LYS A 1 114 ? 28.248 9.656 -14.486 1.00 37.46 95 LYS A CA 1
ATOM 814 C C . LYS A 1 114 ? 27.339 8.889 -13.497 1.00 37.93 95 LYS A C 1
ATOM 815 O O . LYS A 1 114 ? 26.864 7.807 -13.830 1.00 39.13 95 LYS A O 1
ATOM 821 N N . VAL A 1 115 ? 27.137 9.420 -12.281 1.00 34.96 96 VAL A N 1
ATOM 822 C CA . VAL A 1 115 ? 26.260 8.777 -11.305 1.00 37.31 96 VAL A CA 1
ATOM 823 C C . VAL A 1 115 ? 24.802 8.811 -11.819 1.00 38.88 96 VAL A C 1
ATOM 824 O O . VAL A 1 115 ? 24.056 7.817 -11.719 1.00 37.71 96 VAL A O 1
ATOM 828 N N . ILE A 1 116 ? 24.424 9.965 -12.374 1.00 41.13 97 ILE A N 1
ATOM 829 C CA . ILE A 1 116 ? 23.072 10.195 -12.912 1.00 41.95 97 ILE A CA 1
ATOM 830 C C . ILE A 1 116 ? 22.816 9.247 -14.076 1.00 40.82 97 ILE A C 1
ATOM 831 O O . ILE A 1 116 ? 21.819 8.507 -14.048 1.00 39.39 97 ILE A O 1
ATOM 836 N N . ALA A 1 117 ? 23.731 9.250 -15.045 1.00 40.62 98 ALA A N 1
ATOM 837 C CA . ALA A 1 117 ? 23.685 8.348 -16.209 1.00 40.81 98 ALA A CA 1
ATOM 838 C C . ALA A 1 117 ? 23.534 6.883 -15.778 1.00 43.99 98 ALA A C 1
ATOM 839 O O . ALA A 1 117 ? 22.646 6.180 -16.273 1.00 45.75 98 ALA A O 1
ATOM 841 N N . ALA A 1 118 ? 24.367 6.451 -14.822 1.00 43.09 99 ALA A N 1
ATOM 842 C CA . ALA A 1 118 ? 24.336 5.087 -14.298 1.00 42.92 99 ALA A CA 1
ATOM 843 C C . ALA A 1 118 ? 22.980 4.734 -13.684 1.00 43.64 99 ALA A C 1
ATOM 844 O O . ALA A 1 118 ? 22.471 3.627 -13.897 1.00 44.25 99 ALA A O 1
ATOM 846 N N . TYR A 1 119 ? 22.404 5.674 -12.937 1.00 43.14 100 TYR A N 1
ATOM 847 C CA . TYR A 1 119 ? 21.100 5.487 -12.301 1.00 44.54 100 TYR A CA 1
ATOM 848 C C . TYR A 1 119 ? 19.961 5.356 -13.313 1.00 47.75 100 TYR A C 1
ATOM 849 O O . TYR A 1 119 ? 19.081 4.488 -13.151 1.00 46.36 100 TYR A O 1
ATOM 858 N N . GLU A 1 120 ? 19.968 6.245 -14.312 1.00 49.93 101 GLU A N 1
ATOM 859 C CA A GLU A 1 120 ? 18.915 6.233 -15.336 0.50 52.99 101 GLU A CA 1
ATOM 860 C CA B GLU A 1 120 ? 18.965 6.269 -15.380 0.50 52.48 101 GLU A CA 1
ATOM 861 C C . GLU A 1 120 ? 19.085 5.020 -16.253 1.00 53.86 101 GLU A C 1
ATOM 862 O O . GLU A 1 120 ? 18.103 4.317 -16.491 1.00 55.49 101 GLU A O 1
ATOM 873 N N . GLU A 1 121 ? 20.313 4.755 -16.711 1.00 56.08 102 GLU A N 1
ATOM 874 C CA . GLU A 1 121 ? 20.602 3.603 -17.580 1.00 56.49 102 GLU A CA 1
ATOM 875 C C . GLU A 1 121 ? 20.544 2.220 -16.890 1.00 58.51 102 GLU A C 1
ATOM 876 O O . GLU A 1 121 ? 20.052 1.273 -17.514 1.00 61.51 102 GLU A O 1
ATOM 879 N N . GLY A 1 122 ? 21.020 2.096 -15.642 1.00 57.71 103 GLY A N 1
ATOM 880 C CA . GLY A 1 122 ? 21.106 0.790 -14.941 1.00 56.86 103 GLY A CA 1
ATOM 881 C C . GLY A 1 122 ? 20.654 0.673 -13.492 1.00 58.20 103 GLY A C 1
ATOM 882 O O . GLY A 1 122 ? 21.164 -0.190 -12.756 1.00 58.76 103 GLY A O 1
ATOM 883 N N . ASP A 1 123 ? 19.707 1.527 -13.087 1.00 57.01 104 ASP A N 1
ATOM 884 C CA . ASP A 1 123 ? 19.110 1.529 -11.742 1.00 57.18 104 ASP A CA 1
ATOM 885 C C . ASP A 1 123 ? 20.112 1.795 -10.585 1.00 56.26 104 ASP A C 1
ATOM 886 O O . ASP A 1 123 ? 21.243 2.219 -10.811 1.00 54.10 104 ASP A O 1
ATOM 888 N N . GLN A 1 124 ? 19.689 1.483 -9.361 1.00 57.84 105 GLN A N 1
ATOM 889 C CA . GLN A 1 124 ? 20.477 1.744 -8.142 1.00 59.21 105 GLN A CA 1
ATOM 890 C C . GLN A 1 124 ? 21.771 0.879 -8.079 1.00 58.68 105 GLN A C 1
ATOM 891 O O . GLN A 1 124 ? 22.735 1.277 -7.427 1.00 58.80 105 GLN A O 1
ATOM 897 N N . ALA A 1 125 ? 21.792 -0.255 -8.793 1.00 56.69 106 ALA A N 1
ATOM 898 C CA . ALA A 1 125 ? 22.963 -1.156 -8.901 1.00 56.10 106 ALA A CA 1
ATOM 899 C C . ALA A 1 125 ? 24.146 -0.524 -9.632 1.00 51.79 106 ALA A C 1
ATOM 900 O O . ALA A 1 125 ? 25.292 -0.583 -9.161 1.00 51.89 106 ALA A O 1
ATOM 902 N N . ALA A 1 126 ? 23.865 0.032 -10.805 1.00 49.11 107 ALA A N 1
ATOM 903 C CA . ALA A 1 126 ? 24.881 0.735 -11.596 1.00 46.49 107 ALA A CA 1
ATOM 904 C C . ALA A 1 126 ? 25.295 2.025 -10.883 1.00 44.10 107 ALA A C 1
ATOM 905 O O . ALA A 1 126 ? 26.451 2.424 -10.953 1.00 45.15 107 ALA A O 1
ATOM 907 N N . ALA A 1 127 ? 24.334 2.694 -10.246 1.00 42.11 108 ALA A N 1
ATOM 908 C CA . ALA A 1 127 ? 24.618 3.931 -9.501 1.00 41.00 108 ALA A CA 1
ATOM 909 C C . ALA A 1 127 ? 25.593 3.618 -8.367 1.00 38.36 108 ALA A C 1
ATOM 910 O O . ALA A 1 127 ? 26.619 4.271 -8.267 1.00 40.87 108 ALA A O 1
ATOM 912 N N . THR A 1 128 ? 25.274 2.609 -7.549 1.00 38.68 109 THR A N 1
ATOM 913 C CA . THR A 1 128 ? 26.159 2.154 -6.467 1.00 37.71 109 THR A CA 1
ATOM 914 C C . THR A 1 128 ? 27.555 1.833 -6.987 1.00 36.96 109 THR A C 1
ATOM 915 O O . THR A 1 128 ? 28.549 2.302 -6.451 1.00 36.65 109 THR A O 1
ATOM 919 N N . ARG A 1 129 ? 27.616 1.042 -8.060 1.00 38.72 110 ARG A N 1
ATOM 920 C CA . ARG A 1 129 ? 28.896 0.650 -8.633 1.00 39.36 110 ARG A CA 1
ATOM 921 C C . ARG A 1 129 ? 29.708 1.855 -9.090 1.00 34.95 110 ARG A C 1
ATOM 922 O O . ARG A 1 129 ? 30.917 1.909 -8.870 1.00 36.02 110 ARG A O 1
ATOM 930 N N . THR A 1 130 ? 29.031 2.809 -9.732 1.00 36.18 111 THR A N 1
ATOM 931 C CA . THR A 1 130 ? 29.661 4.031 -10.251 1.00 34.10 111 THR A CA 1
ATOM 932 C C . THR A 1 130 ? 30.164 4.923 -9.103 1.00 32.87 111 THR A C 1
ATOM 933 O O . THR A 1 130 ? 31.293 5.420 -9.163 1.00 33.91 111 THR A O 1
ATOM 937 N N . LEU A 1 131 ? 29.333 5.091 -8.073 1.00 34.98 112 LEU A N 1
ATOM 938 C CA . LEU A 1 131 ? 29.742 5.820 -6.874 1.00 34.43 112 LEU A CA 1
ATOM 939 C C . LEU A 1 131 ? 30.965 5.167 -6.203 1.00 33.52 112 LEU A C 1
ATOM 940 O O . LEU A 1 131 ? 31.909 5.875 -5.836 1.00 32.25 112 LEU A O 1
ATOM 945 N N . GLN A 1 132 ? 30.939 3.832 -6.074 1.00 32.39 113 GLN A N 1
ATOM 946 C CA . GLN A 1 132 ? 32.063 3.085 -5.502 1.00 31.99 113 GLN A CA 1
ATOM 947 C C . GLN A 1 132 ? 33.367 3.386 -6.238 1.00 33.50 113 GLN A C 1
ATOM 948 O O . GLN A 1 132 ? 34.355 3.762 -5.615 1.00 33.97 113 GLN A O 1
ATOM 954 N N . GLU A 1 133 ? 33.327 3.313 -7.567 1.00 33.84 114 GLU A N 1
ATOM 955 C CA . GLU A 1 133 ? 34.506 3.586 -8.411 1.00 31.85 114 GLU A CA 1
ATOM 956 C C . GLU A 1 133 ? 35.022 5.026 -8.329 1.00 33.03 114 GLU A C 1
ATOM 957 O O . GLU A 1 133 ? 36.236 5.254 -8.215 1.00 32.86 114 GLU A O 1
ATOM 960 N N . LEU A 1 134 ? 34.106 5.997 -8.426 1.00 33.80 115 LEU A N 1
ATOM 961 C CA . LEU A 1 134 ? 34.469 7.430 -8.348 1.00 32.19 115 LEU A CA 1
ATOM 962 C C . LEU A 1 134 ? 35.110 7.796 -7.004 1.00 31.17 115 LEU A C 1
ATOM 963 O O . LEU A 1 134 ? 36.083 8.540 -6.969 1.00 30.99 1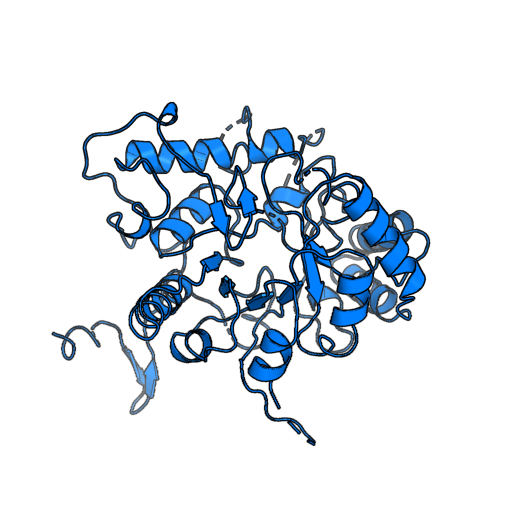15 LEU A O 1
ATOM 968 N N . HIS A 1 135 ? 34.557 7.254 -5.925 1.00 32.81 116 HIS A N 1
ATOM 969 C CA . HIS A 1 135 ? 35.118 7.514 -4.575 1.00 33.25 116 HIS A CA 1
ATOM 970 C C . HIS A 1 135 ? 36.435 6.776 -4.313 1.00 35.34 116 HIS A C 1
ATOM 971 O O . HIS A 1 135 ? 37.184 7.181 -3.422 1.00 36.41 116 HIS A O 1
ATOM 978 N N . ALA A 1 136 ? 36.698 5.706 -5.069 1.00 32.41 117 ALA A N 1
ATOM 979 C CA . ALA A 1 136 ? 37.959 4.940 -4.975 1.00 33.82 117 ALA A CA 1
ATOM 980 C C . ALA A 1 136 ? 39.165 5.678 -5.581 1.00 34.23 117 ALA A C 1
ATOM 981 O O . ALA A 1 136 ? 40.309 5.295 -5.324 1.00 37.29 117 ALA A O 1
ATOM 983 N N . ALA A 1 137 ? 38.930 6.699 -6.428 1.00 34.07 118 ALA A N 1
ATOM 984 C CA . ALA A 1 137 ? 40.008 7.529 -7.000 1.00 31.45 118 ALA A CA 1
ATOM 985 C C . ALA A 1 137 ? 40.733 8.309 -5.888 1.00 33.40 118 ALA A C 1
ATOM 986 O O . ALA A 1 137 ? 40.079 8.749 -4.948 1.00 32.65 118 ALA A O 1
ATOM 988 N N . PRO A 1 138 ? 42.069 8.461 -5.961 1.00 33.15 119 PRO A N 1
ATOM 989 C CA . PRO A 1 138 ? 42.822 9.133 -4.894 1.00 34.40 119 PRO A CA 1
ATOM 990 C C . PRO A 1 138 ? 42.454 10.592 -4.634 1.00 34.28 119 PRO A C 1
ATOM 991 O O . PRO A 1 138 ? 42.146 11.316 -5.566 1.00 32.64 119 PRO A O 1
ATOM 995 N N . LEU A 1 139 ? 42.554 11.001 -3.376 1.00 33.82 120 LEU A N 1
ATOM 996 C CA . LEU A 1 139 ? 42.227 12.354 -2.949 1.00 34.34 120 LEU A CA 1
ATOM 997 C C . LEU A 1 139 ? 43.441 13.259 -3.170 1.00 32.85 120 LEU A C 1
ATOM 998 O O . LEU A 1 139 ? 44.498 13.037 -2.613 1.00 36.44 120 LEU A O 1
ATOM 1003 N N . ASP A 1 140 ? 43.263 14.293 -3.985 1.00 33.04 121 ASP A N 1
ATOM 1004 C CA . ASP A 1 140 ? 44.290 15.292 -4.275 1.00 31.07 121 ASP A CA 1
ATOM 1005 C C . ASP A 1 140 ? 43.978 16.430 -3.327 1.00 33.62 121 ASP A C 1
ATOM 1006 O O . ASP A 1 140 ? 42.977 17.117 -3.515 1.00 31.11 121 ASP A O 1
ATOM 1011 N N . THR A 1 141 ? 44.799 16.614 -2.294 1.00 33.83 122 THR A N 1
ATOM 1012 C CA . THR A 1 141 ? 44.553 17.665 -1.295 1.00 35.17 122 THR A CA 1
ATOM 1013 C C . THR A 1 141 ? 44.648 19.086 -1.872 1.00 33.97 122 THR A C 1
ATOM 1014 O O . THR A 1 141 ? 43.960 19.972 -1.381 1.00 34.68 122 THR A O 1
ATOM 1018 N N . GLU A 1 142 ? 45.486 19.299 -2.892 1.00 33.50 123 GLU A N 1
ATOM 1019 C CA . GLU A 1 142 ? 45.596 20.613 -3.543 1.00 33.08 123 GLU A CA 1
ATOM 1020 C C . GLU A 1 142 ? 44.308 20.960 -4.318 1.00 32.83 123 GLU A C 1
ATOM 1021 O O . GLU A 1 142 ? 43.882 22.111 -4.264 1.00 29.56 123 GLU A O 1
ATOM 1024 N N . LEU A 1 143 ? 43.698 19.977 -5.010 1.00 30.07 124 LEU A N 1
ATOM 1025 C CA . LEU A 1 143 ? 42.430 20.174 -5.727 1.00 28.80 124 LEU A CA 1
ATOM 1026 C C . LEU A 1 143 ? 41.329 20.465 -4.703 1.00 27.88 124 LEU A C 1
ATOM 1027 O O . LEU A 1 143 ? 40.521 21.390 -4.896 1.00 28.42 124 LEU A O 1
ATOM 1032 N N . LEU A 1 144 ? 41.286 19.684 -3.630 1.00 26.32 125 LEU A N 1
ATOM 1033 C CA . LEU A 1 144 ? 40.312 19.921 -2.554 1.00 27.12 125 LEU A CA 1
ATOM 1034 C C . LEU A 1 144 ? 40.455 21.341 -1.982 1.00 29.52 125 LEU A C 1
ATOM 1035 O O . LEU A 1 144 ? 39.441 22.051 -1.801 1.00 28.34 125 LEU A O 1
ATOM 1040 N N . SER A 1 145 ? 41.701 21.737 -1.713 1.00 30.22 126 SER A N 1
ATOM 1041 C CA . SER A 1 145 ? 41.998 23.071 -1.166 1.00 29.17 126 SER A CA 1
ATOM 1042 C C . SER A 1 145 ? 41.588 24.207 -2.107 1.00 29.54 126 SER A C 1
ATOM 1043 O O . SER A 1 145 ? 41.087 25.237 -1.655 1.00 27.66 126 SER A O 1
ATOM 1046 N N . GLU A 1 146 ? 41.760 23.990 -3.396 1.00 28.16 127 GLU A N 1
ATOM 1047 C CA . GLU A 1 146 ? 41.345 24.947 -4.399 1.00 28.78 127 GLU A CA 1
ATOM 1048 C C . GLU A 1 146 ? 39.841 25.201 -4.367 1.00 28.73 127 GLU A C 1
ATOM 1049 O O . GLU A 1 146 ? 39.398 26.362 -4.444 1.00 27.20 127 GLU A O 1
ATOM 1055 N N . ARG A 1 147 ? 39.071 24.121 -4.218 1.00 27.78 128 ARG A N 1
ATOM 1056 C CA . ARG A 1 147 ? 37.613 24.227 -4.190 1.00 27.84 128 ARG A CA 1
ATOM 1057 C C . ARG A 1 147 ? 37.146 24.868 -2.896 1.00 28.28 128 ARG A C 1
ATOM 1058 O O . ARG A 1 147 ? 36.244 25.687 -2.910 1.00 27.72 128 ARG A O 1
ATOM 1066 N N . ILE A 1 148 ? 37.768 24.500 -1.777 1.00 26.92 129 ILE A N 1
ATOM 1067 C CA . ILE A 1 148 ? 37.477 25.127 -0.492 1.00 27.69 129 ILE A CA 1
ATOM 1068 C C . ILE A 1 148 ? 37.756 26.655 -0.565 1.00 26.55 129 ILE A C 1
ATOM 1069 O O . ILE A 1 148 ? 36.953 27.434 -0.076 1.00 26.32 129 ILE A O 1
ATOM 1074 N N . ALA A 1 149 ? 38.854 27.052 -1.225 1.00 28.06 130 ALA A N 1
ATOM 1075 C CA . ALA A 1 149 ? 39.211 28.467 -1.424 1.00 27.91 130 ALA A CA 1
ATOM 1076 C C . ALA A 1 149 ? 38.133 29.235 -2.165 1.00 27.33 130 ALA A C 1
ATOM 1077 O O . ALA A 1 149 ? 37.930 30.386 -1.863 1.00 27.51 130 ALA A O 1
ATOM 1079 N N . GLN A 1 150 ? 37.441 28.604 -3.130 1.00 27.80 131 GLN A N 1
ATOM 1080 C CA . GLN A 1 150 ? 36.343 29.258 -3.822 1.00 26.46 131 GLN A CA 1
ATOM 1081 C C . GLN A 1 150 ? 35.257 29.629 -2.819 1.00 27.85 131 GLN A C 1
ATOM 1082 O O . GLN A 1 150 ? 34.723 30.746 -2.875 1.00 29.70 131 GLN A O 1
ATOM 1088 N N . VAL A 1 151 ? 34.937 28.712 -1.903 1.00 28.04 132 VAL A N 1
ATOM 1089 C CA . VAL A 1 151 ? 33.934 28.970 -0.898 1.00 28.05 132 VAL A CA 1
ATOM 1090 C C . VAL A 1 151 ? 34.439 30.078 0.050 1.00 28.71 132 VAL A C 1
ATOM 1091 O O . VAL A 1 151 ? 33.736 31.067 0.320 1.00 27.83 132 VAL A O 1
ATOM 1095 N N . ARG A 1 152 ? 35.649 29.908 0.561 1.00 27.73 133 ARG A N 1
ATOM 1096 C CA . ARG A 1 152 ? 36.254 30.894 1.448 1.00 27.60 133 ARG A CA 1
ATOM 1097 C C . ARG A 1 152 ? 36.229 32.328 0.848 1.00 27.30 133 ARG A C 1
ATOM 1098 O O . ARG A 1 152 ? 35.797 33.285 1.521 1.00 25.07 133 ARG A O 1
ATOM 1106 N N . ASP A 1 153 ? 36.648 32.469 -0.399 1.00 26.07 134 ASP A N 1
ATOM 1107 C CA . ASP A 1 153 ? 36.689 33.768 -1.076 1.00 26.07 134 ASP A CA 1
ATOM 1108 C C . ASP A 1 153 ? 35.353 34.437 -1.284 1.00 23.52 134 ASP A C 1
ATOM 1109 O O . ASP A 1 153 ? 35.331 35.619 -1.584 1.00 21.69 134 ASP A O 1
ATOM 1114 N N . SER A 1 154 ? 34.258 33.692 -1.129 1.00 25.05 135 SER A N 1
ATOM 1115 C CA . SER A 1 154 ? 32.916 34.270 -1.255 1.00 26.68 135 SER A CA 1
ATOM 1116 C C . SER A 1 154 ? 32.558 35.128 -0.060 1.00 24.69 135 SER A C 1
ATOM 1117 O O . SER A 1 154 ? 31.633 35.939 -0.132 1.00 26.09 135 SER A O 1
ATOM 1120 N N . GLY A 1 155 ? 33.220 34.888 1.056 1.00 24.59 136 GLY A N 1
ATOM 1121 C CA . GLY A 1 155 ? 32.891 35.557 2.301 1.00 25.06 136 GLY A CA 1
ATOM 1122 C C . GLY A 1 155 ? 31.904 34.767 3.145 1.00 26.39 136 GLY A C 1
ATOM 1123 O O . GLY A 1 155 ? 31.657 35.144 4.272 1.00 27.21 136 GLY A O 1
ATOM 1124 N N . GLU A 1 156 ? 31.347 33.665 2.638 1.00 24.18 137 GLU A N 1
ATOM 1125 C CA . GLU A 1 156 ? 30.440 32.851 3.444 1.00 25.81 137 GLU A CA 1
ATOM 1126 C C . GLU A 1 156 ? 31.232 32.023 4.447 1.00 26.59 137 GLU A C 1
ATOM 1127 O O . GLU A 1 156 ? 32.425 31.791 4.262 1.00 30.50 137 GLU A O 1
ATOM 1133 N N . ILE A 1 157 ? 30.556 31.583 5.504 1.00 27.84 138 ILE A N 1
ATOM 1134 C CA . ILE A 1 157 ? 31.197 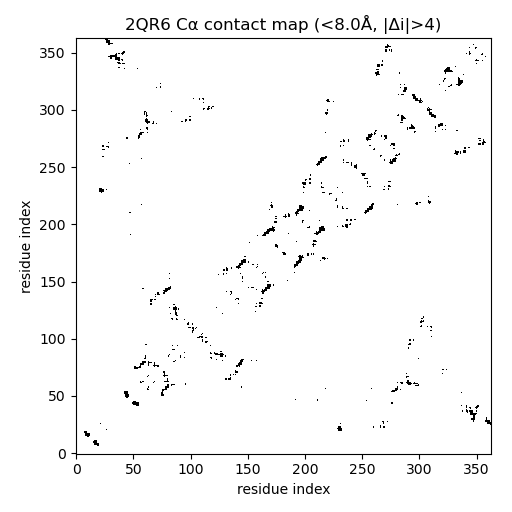30.764 6.525 1.00 27.61 138 ILE A CA 1
ATOM 1135 C C . ILE A 1 157 ? 31.507 29.377 5.912 1.00 30.54 138 ILE A C 1
ATOM 1136 O O . ILE A 1 157 ? 30.654 28.796 5.229 1.00 35.12 138 ILE A O 1
ATOM 1141 N N . VAL A 1 158 ? 32.740 28.905 6.103 1.00 31.43 139 VAL A N 1
ATOM 1142 C CA . VAL A 1 158 ? 33.242 27.667 5.512 1.00 29.06 139 VAL A CA 1
ATOM 1143 C C . VAL A 1 158 ? 33.118 26.537 6.551 1.00 29.36 139 VAL A C 1
ATOM 1144 O O . VAL A 1 158 ? 33.822 26.581 7.559 1.00 30.18 139 VAL A O 1
ATOM 1148 N N . ALA A 1 159 ? 32.236 25.578 6.318 1.00 29.34 140 ALA A N 1
ATOM 1149 C CA . ALA A 1 159 ? 32.117 24.386 7.181 1.00 27.32 140 ALA A CA 1
ATOM 1150 C C . ALA A 1 159 ? 32.510 23.170 6.346 1.00 25.71 140 ALA A C 1
ATOM 1151 O O . ALA A 1 159 ? 32.018 23.007 5.241 1.00 25.76 140 ALA A O 1
ATOM 1153 N N . VAL A 1 160 ? 33.401 22.342 6.866 1.00 26.80 141 VAL A N 1
ATOM 1154 C CA . VAL A 1 160 ? 33.885 21.193 6.110 1.00 28.39 141 VAL A CA 1
ATOM 1155 C C . VAL A 1 160 ? 33.740 19.952 6.962 1.00 26.72 141 VAL A C 1
ATOM 1156 O O . VAL A 1 160 ? 34.206 19.880 8.113 1.00 26.43 141 VAL A O 1
ATOM 1160 N N . ARG A 1 161 ? 33.107 18.966 6.329 1.00 27.38 142 ARG A N 1
ATOM 1161 C CA . ARG A 1 161 ? 32.933 17.660 6.922 1.00 25.38 142 ARG A CA 1
ATOM 1162 C C . ARG A 1 161 ? 34.069 16.699 6.566 1.00 26.86 142 ARG A C 1
ATOM 1163 O O . ARG A 1 161 ? 34.506 16.602 5.399 1.00 26.66 142 ARG A O 1
ATOM 1171 N N . VAL A 1 162 ? 34.534 15.985 7.569 1.00 27.93 143 VAL A N 1
ATOM 1172 C CA . VAL A 1 162 ? 35.502 14.900 7.474 1.00 31.09 143 VAL A CA 1
ATOM 1173 C C . VAL A 1 162 ? 34.883 13.681 8.190 1.00 32.31 143 VAL A C 1
ATOM 1174 O O . VAL A 1 162 ? 33.987 13.839 9.028 1.00 30.35 143 VAL A O 1
ATOM 1178 N N . SER A 1 163 ? 35.315 12.483 7.783 1.00 32.10 144 SER A N 1
ATOM 1179 C CA . SER A 1 163 ? 34.842 11.247 8.370 1.00 33.02 144 SER A CA 1
ATOM 1180 C C . SER A 1 163 ? 35.581 11.048 9.692 1.00 33.37 144 SER A C 1
ATOM 1181 O O . SER A 1 163 ? 36.693 11.549 9.880 1.00 33.24 144 SER A O 1
ATOM 1184 N N . PRO A 1 164 ? 34.954 10.308 10.642 1.00 36.31 145 PRO A N 1
ATOM 1185 C CA . PRO A 1 164 ? 35.675 9.960 11.860 1.00 39.34 145 PRO A CA 1
ATOM 1186 C C . PRO A 1 164 ? 36.994 9.198 11.544 1.00 41.43 145 PRO A C 1
ATOM 1187 O O . PRO A 1 164 ? 38.053 9.509 12.109 1.00 41.62 145 PRO A O 1
ATOM 1191 N N . GLN A 1 165 ? 36.909 8.277 10.574 1.00 40.25 146 GLN A N 1
ATOM 1192 C CA . GLN A 1 165 ? 38.031 7.478 10.099 1.00 39.83 146 GLN A CA 1
ATOM 1193 C C . GLN A 1 165 ? 39.274 8.305 9.742 1.00 40.68 146 GLN A C 1
ATOM 1194 O O . GLN A 1 165 ? 40.379 7.989 10.186 1.00 42.52 146 GLN A O 1
ATOM 1200 N N . ASN A 1 166 ? 39.100 9.388 8.963 1.00 39.39 147 ASN A N 1
ATOM 1201 C CA . ASN A 1 166 ? 40.240 10.209 8.485 1.00 38.14 147 ASN A CA 1
ATOM 1202 C C . ASN A 1 166 ? 40.411 11.617 9.055 1.00 37.63 147 ASN A C 1
ATOM 1203 O O . ASN A 1 166 ? 41.202 12.391 8.518 1.00 38.33 147 ASN A O 1
ATOM 1208 N N . VAL A 1 167 ? 39.747 11.923 10.171 1.00 39.59 148 VAL A N 1
ATOM 1209 C CA . VAL A 1 167 ? 39.786 13.294 10.721 1.00 41.42 148 VAL A CA 1
ATOM 1210 C C . VAL A 1 167 ? 41.199 13.800 11.057 1.00 41.30 148 VAL A C 1
ATOM 1211 O O . VAL A 1 167 ? 41.553 14.926 10.718 1.00 41.15 148 VAL A O 1
ATOM 1215 N N . ARG A 1 168 ? 42.037 12.967 11.663 1.00 42.47 149 ARG A N 1
ATOM 1216 C CA . ARG A 1 168 ? 43.406 13.416 12.008 1.00 41.52 149 ARG A CA 1
ATOM 1217 C C . ARG A 1 168 ? 44.261 13.797 10.779 1.00 40.76 149 ARG A C 1
ATOM 1218 O O . ARG A 1 168 ? 45.035 14.752 10.839 1.00 40.79 149 ARG A O 1
ATOM 1222 N N . GLU A 1 169 ? 44.084 13.075 9.670 1.00 39.84 150 GLU A N 1
ATOM 1223 C CA A GLU A 1 169 ? 44.822 13.350 8.422 0.50 40.96 150 GLU A CA 1
ATOM 1224 C CA B GLU A 1 169 ? 44.830 13.351 8.436 0.50 40.90 150 GLU A CA 1
ATOM 1225 C C . GLU A 1 169 ? 44.251 14.567 7.683 1.00 40.35 150 GLU A C 1
ATOM 1226 O O . GLU A 1 169 ? 44.981 15.490 7.314 1.00 41.19 150 GLU A O 1
ATOM 1237 N N . ILE A 1 170 ? 42.932 14.569 7.482 1.00 38.60 151 ILE A N 1
ATOM 1238 C CA . ILE A 1 170 ? 42.252 15.587 6.651 1.00 36.78 151 ILE A CA 1
ATOM 1239 C C . ILE A 1 170 ? 41.901 16.913 7.328 1.00 36.73 151 ILE A C 1
ATOM 1240 O O . ILE A 1 170 ? 41.955 17.946 6.679 1.00 37.64 151 ILE A O 1
ATOM 1245 N N . ALA A 1 171 ? 41.547 16.895 8.608 1.00 36.08 152 ALA A N 1
ATOM 1246 C CA . ALA A 1 171 ? 41.144 18.145 9.313 1.00 36.75 152 ALA A CA 1
ATOM 1247 C C . ALA A 1 171 ? 42.148 19.293 9.194 1.00 35.99 152 ALA A C 1
ATOM 1248 O O . ALA A 1 171 ? 41.763 20.416 8.864 1.00 37.84 152 ALA A O 1
ATOM 1250 N N . PRO A 1 172 ? 43.437 19.035 9.418 1.00 39.13 153 PRO A N 1
ATOM 1251 C CA . PRO A 1 172 ? 44.414 20.139 9.281 1.00 37.12 153 PRO A CA 1
ATOM 1252 C C . PRO A 1 172 ? 44.540 20.722 7.855 1.00 38.15 153 PRO A C 1
ATOM 1253 O O . PRO A 1 172 ? 44.816 21.921 7.688 1.00 37.34 153 PRO A O 1
ATOM 1257 N N . ILE A 1 173 ? 44.345 19.871 6.847 1.00 37.80 154 ILE A N 1
ATOM 1258 C CA . ILE A 1 173 ? 44.372 20.304 5.448 1.00 37.77 154 ILE A CA 1
ATOM 1259 C C . ILE A 1 173 ? 43.209 21.262 5.186 1.00 34.73 154 ILE A C 1
ATOM 1260 O O . ILE A 1 173 ? 43.423 22.330 4.607 1.00 33.88 154 ILE A O 1
ATOM 1265 N N . VAL A 1 174 ? 42.002 20.880 5.636 1.00 33.90 155 VAL A N 1
ATOM 1266 C CA . VAL A 1 174 ? 40.798 21.695 5.340 1.00 31.69 155 VAL A CA 1
ATOM 1267 C C . VAL A 1 174 ? 40.738 22.990 6.172 1.00 31.04 155 VAL A C 1
ATOM 1268 O O . VAL A 1 174 ? 40.206 23.993 5.725 1.00 31.34 155 VAL A O 1
ATOM 1272 N N . ILE A 1 175 ? 41.321 22.958 7.360 1.00 32.34 156 ILE A N 1
ATOM 1273 C CA . ILE A 1 175 ? 41.417 24.136 8.220 1.00 34.72 156 ILE A CA 1
ATOM 1274 C C . ILE A 1 175 ? 42.392 25.129 7.570 1.00 35.28 156 ILE A C 1
ATOM 1275 O O . ILE A 1 175 ? 42.079 26.304 7.458 1.00 36.44 156 ILE A O 1
ATOM 1280 N N . LYS A 1 176 ? 43.545 24.630 7.124 1.00 37.17 157 LYS A N 1
ATOM 1281 C CA . LYS A 1 176 ? 44.515 25.425 6.372 1.00 37.88 157 LYS A CA 1
ATOM 1282 C C . LYS A 1 176 ? 43.882 26.042 5.125 1.00 37.39 157 LYS A C 1
ATOM 1283 O O . LYS A 1 176 ? 44.137 27.206 4.829 1.00 35.94 157 LYS A O 1
ATOM 1286 N N . ALA A 1 177 ? 43.022 25.276 4.434 1.00 34.40 158 ALA A N 1
ATOM 1287 C CA . ALA A 1 177 ? 42.337 25.765 3.235 1.00 35.01 158 ALA A CA 1
ATOM 1288 C C . ALA A 1 177 ? 41.259 26.828 3.499 1.00 34.16 158 ALA A C 1
ATOM 1289 O O . ALA A 1 177 ? 40.800 27.473 2.556 1.00 33.72 158 ALA A O 1
ATOM 1291 N N . GLY A 1 178 ? 40.831 26.985 4.751 1.00 33.43 159 GLY A N 1
ATOM 1292 C CA . GLY A 1 178 ? 39.869 28.024 5.129 1.00 34.43 159 GLY A CA 1
ATOM 1293 C C . GLY A 1 178 ? 38.697 27.623 5.984 1.00 32.41 159 GLY A C 1
ATOM 1294 O O . GLY A 1 178 ? 37.847 28.459 6.255 1.00 33.07 159 GLY A O 1
ATOM 1295 N N . ALA A 1 179 ? 38.591 26.353 6.387 1.00 33.78 160 ALA A N 1
ATOM 1296 C CA . ALA A 1 179 ? 37.459 25.950 7.190 1.00 30.44 160 ALA A CA 1
ATOM 1297 C C . ALA A 1 179 ? 37.338 26.770 8.470 1.00 29.84 160 ALA A C 1
ATOM 1298 O O . ALA A 1 179 ? 38.332 26.942 9.218 1.00 31.30 160 ALA A O 1
ATOM 1300 N N . ASP A 1 180 ? 36.145 27.305 8.693 1.00 30.22 161 ASP A N 1
ATOM 1301 C CA . ASP A 1 180 ? 35.802 28.020 9.946 1.00 29.65 161 ASP A CA 1
ATOM 1302 C C . ASP A 1 180 ? 35.226 27.084 10.986 1.00 31.13 161 ASP A C 1
ATOM 1303 O O . ASP A 1 180 ? 35.290 27.380 12.171 1.00 31.61 161 ASP A O 1
ATOM 1308 N N . LEU A 1 181 ? 34.601 26.002 10.534 1.00 28.67 162 LEU A N 1
ATOM 1309 C CA A LEU A 1 181 ? 33.958 25.000 11.397 0.50 28.54 162 LEU A CA 1
ATOM 1310 C CA B LEU A 1 181 ? 34.024 25.024 11.417 0.50 28.72 162 LEU A CA 1
ATOM 1311 C C . LEU A 1 181 ? 34.297 23.634 10.834 1.00 29.60 162 LEU A C 1
ATOM 1312 O O . LEU A 1 181 ? 34.226 23.447 9.639 1.00 28.13 162 LEU A O 1
ATOM 1321 N N . LEU A 1 182 ? 34.651 22.684 11.696 1.00 28.16 163 LEU A N 1
ATOM 1322 C CA . LEU A 1 182 ? 34.940 21.340 11.281 1.00 27.13 163 LEU A CA 1
ATOM 1323 C C . LEU A 1 182 ? 33.751 20.480 11.704 1.00 27.81 163 LEU A C 1
ATOM 1324 O O . LEU A 1 182 ? 33.385 20.458 12.867 1.00 29.08 163 LEU A O 1
ATOM 1329 N N . VAL A 1 183 ? 33.212 19.700 10.783 1.00 27.59 164 VAL A N 1
ATOM 1330 C CA . VAL A 1 183 ? 32.111 18.747 11.039 1.00 26.80 164 VAL A CA 1
ATOM 1331 C C . VAL A 1 183 ? 32.733 17.369 10.920 1.00 28.76 164 VAL A C 1
ATOM 1332 O O . VAL A 1 183 ? 33.263 17.015 9.884 1.00 28.62 164 VAL A O 1
ATOM 1336 N N . ILE A 1 184 ? 32.724 16.601 11.993 1.00 29.54 165 ILE A N 1
ATOM 1337 C CA . ILE A 1 184 ? 33.200 15.204 11.979 1.00 29.65 165 ILE A CA 1
ATOM 1338 C C . ILE A 1 184 ? 31.912 14.389 11.949 1.00 31.80 165 ILE A C 1
ATOM 1339 O O . ILE A 1 184 ? 31.205 14.282 12.956 1.00 32.17 165 ILE A O 1
ATOM 1344 N N . GLN A 1 185 ? 31.559 13.836 10.802 1.00 29.95 166 GLN A N 1
ATOM 1345 C CA . GLN A 1 185 ? 30.271 13.162 10.626 1.00 29.39 166 GLN A CA 1
ATOM 1346 C C . GLN A 1 185 ? 30.377 11.807 9.947 1.00 31.38 166 GLN A C 1
ATOM 1347 O O . GLN A 1 185 ? 30.888 11.698 8.829 1.00 31.06 166 GLN A O 1
ATOM 1353 N N . GLY A 1 186 ? 29.840 10.811 10.659 1.00 33.71 167 GLY A N 1
ATOM 1354 C CA . GLY A 1 186 ? 29.550 9.471 10.141 1.00 33.34 167 GLY A CA 1
ATOM 1355 C C . GLY A 1 186 ? 28.057 9.197 10.422 1.00 34.46 167 GLY A C 1
ATOM 1356 O O . GLY A 1 186 ? 27.389 9.964 11.138 1.00 32.60 167 GLY A O 1
ATOM 1357 N N . THR A 1 187 ? 27.508 8.091 9.925 1.00 32.31 168 THR A N 1
ATOM 1358 C CA . THR A 1 187 ? 26.113 7.784 10.323 1.00 35.77 168 THR A CA 1
ATOM 1359 C C . THR A 1 187 ? 26.003 7.541 11.843 1.00 36.15 168 THR A C 1
ATOM 1360 O O . THR A 1 187 ? 24.961 7.817 12.437 1.00 34.43 168 THR A O 1
ATOM 1364 N N . LEU A 1 188 ? 27.082 7.052 12.460 1.00 35.64 169 LEU A N 1
ATOM 1365 C CA . LEU A 1 188 ? 27.139 6.842 13.902 1.00 40.32 169 LEU A CA 1
ATOM 1366 C C . LEU A 1 188 ? 28.582 7.059 14.334 1.00 44.22 169 LEU A C 1
ATOM 1367 O O . LEU A 1 188 ? 29.488 6.501 13.691 1.00 52.58 169 LEU A O 1
ATOM 1372 N N . ILE A 1 189 ? 28.808 7.845 15.381 1.00 42.74 170 ILE A N 1
ATOM 1373 C CA . ILE A 1 189 ? 30.170 8.144 15.917 1.00 41.76 170 ILE A CA 1
ATOM 1374 C C . ILE A 1 189 ? 30.123 7.920 17.442 1.00 40.32 170 ILE A C 1
ATOM 1375 O O . ILE A 1 189 ? 29.043 7.994 18.040 1.00 40.34 170 ILE A O 1
ATOM 1380 N N . SER A 1 190 ? 31.259 7.569 18.045 1.00 39.75 171 SER A N 1
ATOM 1381 C CA . SER A 1 190 ? 31.417 7.564 19.522 1.00 43.42 171 SER A CA 1
ATOM 1382 C C . SER A 1 190 ? 32.655 8.432 19.837 1.00 40.67 171 SER A C 1
ATOM 1383 O O . SER A 1 190 ? 33.483 8.623 18.955 1.00 42.39 171 SER A O 1
ATOM 1386 N N . ALA A 1 191 ? 32.719 8.980 21.061 1.00 45.89 172 ALA A N 1
ATOM 1387 C CA . ALA A 1 191 ? 33.863 9.815 21.537 1.00 47.98 172 ALA A CA 1
ATOM 1388 C C . ALA A 1 191 ? 35.134 8.994 21.638 1.00 50.25 172 ALA A C 1
ATOM 1389 O O . ALA A 1 191 ? 36.211 9.479 21.221 1.00 53.02 172 ALA A O 1
ATOM 1391 N N . GLU A 1 192 ? 34.983 7.764 22.163 1.00 51.05 173 GLU A N 1
ATOM 1392 C CA . GLU A 1 192 ? 36.051 6.754 22.283 1.00 54.88 173 GLU A CA 1
ATOM 1393 C C . GLU A 1 192 ? 35.760 5.554 21.338 1.00 54.96 173 GLU A C 1
ATOM 1394 O O . GLU A 1 192 ? 34.637 5.061 21.271 1.00 52.30 173 GLU A O 1
ATOM 1396 N N . HIS A 1 193 ? 36.775 5.136 20.587 1.00 56.91 174 HIS A N 1
ATOM 1397 C CA . HIS A 1 193 ? 36.717 3.985 19.669 1.00 57.40 174 HIS A CA 1
ATOM 1398 C C . HIS A 1 193 ? 37.882 3.063 20.011 1.00 59.64 174 HIS A C 1
ATOM 1399 O O . HIS A 1 193 ? 38.998 3.549 20.252 1.00 58.52 174 HIS A O 1
ATOM 1406 N N . VAL A 1 194 ? 37.626 1.751 20.006 1.00 61.95 175 VAL A N 1
ATOM 1407 C CA . VAL A 1 194 ? 38.644 0.727 20.307 1.00 65.39 175 VAL A CA 1
ATOM 1408 C C . VAL A 1 194 ? 38.989 0.032 18.976 1.00 67.32 175 VAL A C 1
ATOM 1409 O O . VAL A 1 194 ? 38.094 -0.500 18.320 1.00 65.74 175 VAL A O 1
ATOM 1413 N N . ASN A 1 195 ? 40.274 0.056 18.583 1.00 70.63 176 ASN A N 1
ATOM 1414 C CA . ASN A 1 195 ? 40.765 -0.488 17.289 1.00 70.65 176 ASN A CA 1
ATOM 1415 C C . ASN A 1 195 ? 41.680 -1.724 17.410 1.00 72.77 176 ASN A C 1
ATOM 1416 O O . ASN A 1 195 ? 41.954 -2.194 18.529 1.00 72.02 176 ASN A O 1
ATOM 1418 N N . THR A 1 196 ? 42.091 -2.234 16.233 1.00 74.84 177 THR A N 1
ATOM 1419 C CA . THR A 1 196 ? 43.012 -3.405 15.993 1.00 74.29 177 THR A CA 1
ATOM 1420 C C . THR A 1 196 ? 42.646 -4.081 14.653 1.00 74.14 177 THR A C 1
ATOM 1421 O O . THR A 1 196 ? 41.880 -3.535 13.853 1.00 72.78 177 THR A O 1
ATOM 1425 N N . ASN A 1 202 ? 42.458 11.734 23.544 1.00 57.70 183 ASN A N 1
ATOM 1426 C CA . ASN A 1 202 ? 42.029 11.071 22.287 1.00 57.51 183 ASN A CA 1
ATOM 1427 C C . ASN A 1 202 ? 41.282 12.085 21.380 1.00 54.61 183 ASN A C 1
ATOM 1428 O O . ASN A 1 202 ? 41.916 13.060 20.930 1.00 52.43 183 ASN A O 1
ATOM 1430 N N . LEU A 1 203 ? 39.972 11.888 21.135 1.00 52.25 184 LEU A N 1
ATOM 1431 C CA . LEU A 1 203 ? 39.156 12.888 20.404 1.00 49.20 184 LEU A CA 1
ATOM 1432 C C . LEU A 1 203 ? 39.064 14.206 21.217 1.00 46.49 184 LEU A C 1
ATOM 1433 O O . LEU A 1 203 ? 39.051 15.285 20.622 1.00 45.02 184 LEU A O 1
ATOM 1438 N N . LYS A 1 204 ? 39.034 14.121 22.561 1.00 42.31 185 LYS A N 1
ATOM 1439 C CA . LYS A 1 204 ? 39.069 15.321 23.419 1.00 40.57 185 LYS A CA 1
ATOM 1440 C C . LYS A 1 204 ? 40.338 16.125 23.200 1.00 40.89 185 LYS A C 1
ATOM 1441 O O . LYS A 1 204 ? 40.278 17.359 23.057 1.00 39.10 185 LYS A O 1
ATOM 1446 N N . GLU A 1 205 ? 41.492 15.450 23.221 1.00 41.10 186 GLU A N 1
ATOM 1447 C CA . GLU A 1 205 ? 42.771 16.139 23.007 1.00 40.51 186 GLU A CA 1
ATOM 1448 C C . GLU A 1 205 ? 42.821 16.754 21.613 1.00 37.32 186 GLU A C 1
ATOM 1449 O O . GLU A 1 205 ? 43.248 17.901 21.463 1.00 38.79 186 GLU A O 1
ATOM 1452 N N . PHE A 1 206 ? 42.355 15.992 20.621 1.00 38.52 187 PHE A N 1
ATOM 1453 C CA . PHE A 1 206 ? 42.331 16.450 19.229 1.00 37.69 187 PHE A CA 1
ATOM 1454 C C . PHE A 1 206 ? 41.441 17.683 19.060 1.00 36.68 187 PHE A C 1
ATOM 1455 O O . PHE A 1 206 ? 41.902 18.717 18.572 1.00 38.78 187 PHE A O 1
ATOM 1463 N N . ILE A 1 207 ? 40.185 17.577 19.491 1.00 36.39 188 ILE A N 1
ATOM 1464 C CA . ILE A 1 207 ? 39.264 18.715 19.416 1.00 36.85 188 ILE A CA 1
ATOM 1465 C C . ILE A 1 207 ? 39.814 19.919 20.192 1.00 36.24 188 ILE A C 1
ATOM 1466 O O . ILE A 1 207 ? 39.796 21.047 19.686 1.00 35.70 188 ILE A O 1
ATOM 1471 N N . GLY A 1 208 ? 40.342 19.671 21.389 1.00 38.78 189 GLY A N 1
ATOM 1472 C CA . GLY A 1 208 ? 40.985 20.714 22.208 1.00 41.10 189 GLY A CA 1
ATOM 1473 C C . GLY A 1 208 ? 42.168 21.410 21.541 1.00 42.58 189 GLY A C 1
ATOM 1474 O O . GLY A 1 208 ? 42.430 22.585 21.801 1.00 44.68 189 GLY A O 1
ATOM 1475 N N . SER A 1 209 ? 42.871 20.697 20.668 1.00 43.68 190 SER A N 1
ATOM 1476 C CA . SER A 1 209 ? 44.022 21.248 19.955 1.00 43.06 190 SER A CA 1
ATOM 1477 C C . SER A 1 209 ? 43.634 22.157 18.811 1.00 43.24 190 SER A C 1
ATOM 1478 O O . SER A 1 209 ? 44.460 22.939 18.365 1.00 42.63 190 SER A O 1
ATOM 1481 N N . LEU A 1 210 ? 42.402 22.054 18.305 1.00 38.65 191 LEU A N 1
ATOM 1482 C CA . LEU A 1 210 ? 42.030 22.856 17.148 1.00 37.28 191 LEU A CA 1
ATOM 1483 C C . LEU A 1 210 ? 41.668 24.263 17.561 1.00 37.63 191 LEU A C 1
ATOM 1484 O O . LEU A 1 210 ? 41.254 24.495 18.679 1.00 39.51 191 LEU A O 1
ATOM 1489 N N . ASP A 1 211 ? 41.830 25.192 16.637 1.00 38.98 192 ASP A N 1
ATOM 1490 C CA . ASP A 1 211 ? 41.419 26.591 16.810 1.00 43.16 192 ASP A CA 1
ATOM 1491 C C . ASP A 1 211 ? 40.087 26.892 16.142 1.00 41.08 192 ASP A C 1
ATOM 1492 O O . ASP A 1 211 ? 39.720 28.070 15.980 1.00 43.52 192 ASP A O 1
ATOM 1497 N N . VAL A 1 212 ? 39.369 25.850 15.701 1.00 36.93 193 VAL A N 1
ATOM 1498 C CA . VAL A 1 212 ? 38.052 26.011 15.121 1.00 32.10 193 VAL A CA 1
ATOM 1499 C C . VAL A 1 212 ? 37.059 25.200 15.942 1.00 28.36 193 VAL A C 1
ATOM 1500 O O . VAL A 1 212 ? 37.447 24.165 16.524 1.00 29.96 193 VAL A O 1
ATOM 1504 N N . PRO A 1 213 ? 35.788 25.643 16.001 1.00 29.73 194 PRO A N 1
ATOM 1505 C CA . PRO A 1 213 ? 34.745 24.864 16.653 1.00 27.33 194 PRO A CA 1
ATOM 1506 C C . PRO A 1 213 ? 34.454 23.577 15.846 1.00 28.45 194 PRO A C 1
ATOM 1507 O O . PRO A 1 213 ? 34.600 23.542 14.620 1.00 29.20 194 PRO A O 1
ATOM 1511 N N . VAL A 1 214 ? 34.023 22.555 16.572 1.00 28.68 195 VAL A N 1
ATOM 1512 C CA . VAL A 1 214 ? 33.762 21.259 15.993 1.00 27.74 195 VAL A CA 1
ATOM 1513 C C . VAL A 1 214 ? 32.323 20.797 16.251 1.00 27.74 195 VAL A C 1
ATOM 1514 O O . VAL A 1 214 ? 31.822 20.905 17.377 1.00 30.13 195 VAL A O 1
ATOM 1518 N N . ILE A 1 215 ? 31.667 20.303 15.202 1.00 27.74 196 ILE A N 1
ATOM 1519 C CA . ILE A 1 215 ? 30.340 19.661 15.303 1.00 27.44 196 ILE A CA 1
ATOM 1520 C C . ILE A 1 215 ? 30.604 18.189 15.021 1.00 30.03 196 ILE A C 1
ATOM 1521 O O . ILE A 1 215 ? 31.276 17.886 14.020 1.00 30.75 196 ILE A O 1
ATOM 1526 N N . ALA A 1 216 ? 30.084 17.287 15.865 1.00 29.80 197 ALA A N 1
ATOM 1527 C CA . ALA A 1 216 ? 30.373 15.853 15.714 1.00 29.45 197 ALA A CA 1
ATOM 1528 C C . ALA A 1 216 ? 29.107 15.006 15.760 1.00 29.11 197 ALA A C 1
ATOM 1529 O O . ALA A 1 216 ? 28.200 15.287 16.516 1.00 28.80 197 ALA A O 1
ATOM 1531 N N . GLY A 1 217 ? 29.042 13.964 14.935 1.00 32.14 198 GLY A N 1
ATOM 1532 C CA . GLY A 1 217 ? 27.926 13.015 15.002 1.00 30.96 198 GLY A CA 1
ATOM 1533 C C . GLY A 1 217 ? 28.075 11.918 13.963 1.00 30.45 198 GLY A C 1
ATOM 1534 O O . GLY A 1 217 ? 29.117 11.846 13.329 1.00 30.24 198 GLY A O 1
ATOM 1535 N N . GLY A 1 218 ? 27.103 11.035 13.775 1.00 28.87 199 GLY A N 1
ATOM 1536 C CA . GLY A 1 218 ? 25.870 10.953 14.512 1.00 32.58 199 GLY A CA 1
ATOM 1537 C C . GLY A 1 218 ? 25.962 10.295 15.865 1.00 30.39 199 GLY A C 1
ATOM 1538 O O . GLY A 1 218 ? 26.647 9.325 16.043 1.00 31.26 199 GLY A O 1
ATOM 1539 N N . VAL A 1 219 ? 25.244 10.869 16.824 1.00 27.70 200 VAL A N 1
ATOM 1540 C CA . VAL A 1 219 ? 25.128 10.337 18.191 1.00 29.63 200 VAL A CA 1
ATOM 1541 C C . VAL A 1 219 ? 23.661 10.259 18.500 1.00 30.70 200 VAL A C 1
ATOM 1542 O O . VAL A 1 219 ? 22.948 11.279 18.419 1.00 34.15 200 VAL A O 1
ATOM 1546 N N . ASN A 1 220 ? 23.186 9.073 18.932 1.00 29.82 201 ASN A N 1
ATOM 1547 C CA . ASN A 1 220 ? 21.754 8.890 19.178 1.00 29.29 201 ASN A CA 1
ATOM 1548 C C . ASN A 1 220 ? 21.344 8.544 20.583 1.00 31.58 201 ASN A C 1
ATOM 1549 O O . ASN A 1 220 ? 20.151 8.404 20.849 1.00 35.56 201 ASN A O 1
ATOM 1554 N N . ASP A 1 221 ? 22.292 8.439 21.495 1.00 28.66 202 ASP A N 1
ATOM 1555 C CA . ASP A 1 221 ? 22.003 7.999 22.844 1.00 29.05 202 ASP A CA 1
ATOM 1556 C C . ASP A 1 221 ? 22.568 9.005 23.820 1.00 28.05 202 ASP A C 1
ATOM 1557 O O . ASP A 1 221 ? 23.547 9.699 23.523 1.00 29.43 202 ASP A O 1
ATOM 1562 N N . TYR A 1 222 ? 21.973 9.018 25.003 1.00 28.97 203 TYR A N 1
ATOM 1563 C CA . TYR A 1 222 ? 22.366 9.924 26.074 1.00 27.66 203 TYR A CA 1
ATOM 1564 C C . TYR A 1 222 ? 23.841 9.846 26.469 1.00 29.07 203 TYR A C 1
ATOM 1565 O O . TYR A 1 222 ? 24.548 10.858 26.525 1.00 27.72 203 TYR A O 1
ATOM 1574 N N . THR A 1 223 ? 24.298 8.639 26.720 1.00 29.15 204 THR A N 1
ATOM 1575 C CA . THR A 1 223 ? 25.663 8.453 27.246 1.00 29.79 204 THR A CA 1
ATOM 1576 C C . THR A 1 223 ? 26.736 8.832 26.246 1.00 30.47 204 THR A C 1
ATOM 1577 O O . THR A 1 223 ? 27.692 9.551 26.577 1.00 29.04 204 THR A O 1
ATOM 1581 N N . THR A 1 224 ? 26.577 8.377 25.022 1.00 29.92 205 THR A N 1
ATOM 1582 C CA . THR A 1 224 ? 27.512 8.730 23.950 1.00 32.16 205 THR A CA 1
ATOM 1583 C C . THR A 1 224 ? 27.508 10.241 23.721 1.00 33.04 205 THR A C 1
ATOM 1584 O O . THR A 1 224 ? 28.558 10.837 23.530 1.00 32.23 205 THR A O 1
ATOM 1588 N N . ALA A 1 225 ? 26.334 10.869 23.780 1.00 32.34 206 ALA A N 1
ATOM 1589 C CA . ALA A 1 225 ? 26.225 12.302 23.636 1.00 29.68 206 ALA A CA 1
ATOM 1590 C C . ALA A 1 225 ? 26.964 13.057 24.711 1.00 29.79 206 ALA A C 1
ATOM 1591 O O . ALA A 1 225 ? 27.712 13.978 24.423 1.00 30.51 206 ALA A O 1
ATOM 1593 N N . LEU A 1 226 ? 26.767 12.647 25.957 1.00 28.01 207 LEU A N 1
ATOM 1594 C CA . LEU A 1 226 ? 27.421 13.285 27.075 1.00 28.63 207 LEU A CA 1
ATOM 1595 C C . LEU A 1 226 ? 28.951 13.175 26.922 1.00 29.89 207 LEU A C 1
ATOM 1596 O O . LEU A 1 226 ? 29.671 14.143 27.112 1.00 29.75 207 LEU A O 1
ATOM 1601 N N . HIS A 1 227 ? 29.434 12.001 26.577 1.00 30.78 208 HIS A N 1
ATOM 1602 C CA . HIS A 1 227 ? 30.882 11.818 26.360 1.00 29.50 208 HIS A CA 1
ATOM 1603 C C . HIS A 1 227 ? 31.399 12.661 25.188 1.00 29.56 208 HIS A C 1
ATOM 1604 O O . HIS A 1 227 ? 32.513 13.149 25.253 1.00 31.36 208 HIS A O 1
ATOM 1632 N N . ARG A 1 230 ? 31.781 16.274 26.269 1.00 27.38 211 ARG A N 1
ATOM 1633 C CA . ARG A 1 230 ? 32.993 16.426 27.048 1.00 28.05 211 ARG A CA 1
ATOM 1634 C C . ARG A 1 230 ? 34.289 16.509 26.249 1.00 28.44 211 ARG A C 1
ATOM 1635 O O . ARG A 1 230 ? 35.321 16.879 26.778 1.00 31.29 211 ARG A O 1
ATOM 1643 N N . THR A 1 231 ? 34.228 16.188 24.979 1.00 28.53 212 THR A N 1
ATOM 1644 C CA . THR A 1 231 ? 35.379 16.388 24.079 1.00 29.99 212 THR A CA 1
ATOM 1645 C C . THR A 1 231 ? 35.607 17.868 23.728 1.00 29.86 212 THR A C 1
ATOM 1646 O O . THR A 1 231 ? 36.664 18.195 23.227 1.00 30.35 212 THR A O 1
ATOM 1650 N N . GLY A 1 232 ? 34.625 18.744 23.958 1.00 28.42 213 GLY A N 1
ATOM 1651 C CA . GLY A 1 232 ? 34.713 20.158 23.545 1.00 28.37 213 GLY A CA 1
ATOM 1652 C C . GLY A 1 232 ? 33.936 20.502 22.323 1.00 26.47 213 GLY A C 1
ATOM 1653 O O . GLY A 1 232 ? 33.956 21.647 21.919 1.00 26.99 213 GLY A O 1
ATOM 1654 N N . ALA A 1 233 ? 33.260 19.533 21.710 1.00 28.23 214 ALA A N 1
ATOM 1655 C CA . ALA A 1 233 ? 32.427 19.802 20.552 1.00 29.06 214 ALA A CA 1
ATOM 1656 C C . ALA A 1 233 ? 31.405 20.895 20.875 1.00 30.14 214 ALA A C 1
ATOM 1657 O O . ALA A 1 233 ? 30.829 20.861 21.924 1.00 29.09 214 ALA A O 1
ATOM 1659 N N . VAL A 1 234 ? 31.117 21.784 19.946 1.00 28.05 215 VAL A N 1
ATOM 1660 C CA . VAL A 1 234 ? 30.124 22.856 20.144 1.00 27.78 215 VAL A CA 1
ATOM 1661 C C . VAL A 1 234 ? 28.726 22.411 19.685 1.00 28.68 215 VAL A C 1
ATOM 1662 O O . VAL A 1 234 ? 27.723 23.037 19.995 1.00 27.29 215 VAL A O 1
ATOM 1666 N N . GLY A 1 235 ? 28.658 21.352 18.864 1.00 27.38 216 GLY A N 1
ATOM 1667 C CA . GLY A 1 235 ? 27.422 20.805 18.374 1.00 27.64 216 GLY A CA 1
ATOM 1668 C C . GLY A 1 235 ? 27.538 19.317 18.213 1.00 28.53 216 GLY A C 1
ATOM 1669 O O . GLY A 1 235 ? 28.627 18.789 17.966 1.00 28.33 216 GLY A O 1
ATOM 1670 N N . ILE A 1 236 ? 26.397 18.626 18.367 1.00 28.96 217 ILE A N 1
ATOM 1671 C CA . ILE A 1 236 ? 26.242 17.182 18.192 1.00 27.35 217 ILE A CA 1
ATOM 1672 C C . ILE A 1 236 ? 25.170 16.931 17.145 1.00 28.53 217 ILE A C 1
ATOM 1673 O O . ILE A 1 236 ? 24.089 17.522 17.235 1.00 28.41 217 ILE A O 1
ATOM 1678 N N . ILE A 1 237 ? 25.512 16.171 16.116 1.00 27.16 218 ILE A N 1
ATOM 1679 C CA . ILE A 1 237 ? 24.545 15.763 15.113 1.00 27.47 218 ILE A CA 1
ATOM 1680 C C . ILE A 1 237 ? 23.887 14.460 15.614 1.00 28.16 218 ILE A C 1
ATOM 1681 O O . ILE A 1 237 ? 24.594 13.507 15.962 1.00 27.74 218 ILE A O 1
ATOM 1686 N N . VAL A 1 238 ? 22.563 14.479 15.651 1.00 27.59 219 VAL A N 1
ATOM 1687 C CA . VAL A 1 238 ? 21.756 13.333 16.090 1.00 28.62 219 VAL A CA 1
ATOM 1688 C C . VAL A 1 238 ? 21.144 12.724 14.847 1.00 27.17 219 VAL A C 1
ATOM 1689 O O . VAL A 1 238 ? 20.524 13.427 14.023 1.00 27.80 219 VAL A O 1
ATOM 1693 N N . GLY A 1 239 ? 21.363 11.426 14.652 1.00 28.63 220 GLY A N 1
ATOM 1694 C CA . GLY A 1 239 ? 20.873 10.731 13.519 1.00 30.11 220 GLY A CA 1
ATOM 1695 C C . GLY A 1 239 ? 21.945 10.477 12.526 1.00 28.93 220 GLY A C 1
ATOM 1696 O O . GLY A 1 239 ? 23.070 10.959 12.676 1.00 30.50 220 GLY A O 1
ATOM 1697 N N . GLY A 1 240 ? 21.619 9.664 11.530 1.00 31.01 221 GLY A N 1
ATOM 1698 C CA . GLY A 1 240 ? 22.578 9.210 10.504 1.00 31.56 221 GLY A CA 1
ATOM 1699 C C . GLY A 1 240 ? 22.295 9.650 9.103 1.00 31.68 221 GLY A C 1
ATOM 1700 O O . GLY A 1 240 ? 22.812 9.049 8.166 1.00 32.48 221 GLY A O 1
ATOM 1701 N N . GLY A 1 241 ? 21.501 10.710 8.929 1.00 31.06 222 GLY A N 1
ATOM 1702 C CA . GLY A 1 241 ? 21.115 11.111 7.601 1.00 27.97 222 GLY A CA 1
ATOM 1703 C C . GLY A 1 241 ? 20.309 10.015 6.939 1.00 28.53 222 GLY A C 1
ATOM 1704 O O . GLY A 1 241 ? 19.617 9.232 7.616 1.00 32.25 222 GLY A O 1
ATOM 1705 N N . GLU A 1 242 ? 20.355 9.972 5.620 1.00 29.78 223 GLU A N 1
ATOM 1706 C CA A GLU A 1 242 ? 19.706 8.936 4.824 0.50 31.57 223 GLU A CA 1
ATOM 1707 C CA B GLU A 1 242 ? 19.681 8.923 4.871 0.50 32.52 223 GLU A CA 1
ATOM 1708 C C . GLU A 1 242 ? 20.647 7.747 4.723 1.00 31.93 223 GLU A C 1
ATOM 1709 O O . GLU A 1 242 ? 21.824 7.924 4.414 1.00 32.73 223 GLU A O 1
ATOM 1720 N N . ASN A 1 243 ? 20.165 6.538 5.010 1.00 28.43 224 ASN A N 1
ATOM 1721 C CA . ASN A 1 243 ? 20.987 5.339 4.899 1.00 25.62 224 ASN A CA 1
ATOM 1722 C C . ASN A 1 243 ? 20.044 4.123 4.954 1.00 28.00 224 ASN A C 1
ATOM 1723 O O . ASN A 1 243 ? 18.851 4.255 5.291 1.00 29.49 224 ASN A O 1
ATOM 1728 N N . THR A 1 244 ? 20.604 2.957 4.679 1.00 27.70 225 THR A N 1
ATOM 1729 C CA . THR A 1 244 ? 19.893 1.689 4.709 1.00 27.13 225 THR A CA 1
ATOM 1730 C C . THR A 1 244 ? 20.266 0.849 5.942 1.00 28.37 225 THR A C 1
ATOM 1731 O O . THR A 1 244 ? 20.086 -0.385 5.903 1.00 28.40 225 THR A O 1
ATOM 1735 N N . ASN A 1 245 ? 20.675 1.505 7.026 1.00 28.02 226 ASN A N 1
ATOM 1736 C CA . ASN A 1 245 ? 21.055 0.800 8.267 1.00 25.53 226 ASN A CA 1
ATOM 1737 C C . ASN A 1 245 ? 19.946 -0.103 8.781 1.00 28.40 226 ASN A C 1
ATOM 1738 O O . ASN A 1 245 ? 20.257 -1.155 9.335 1.00 26.88 226 ASN A O 1
ATOM 1743 N N . SER A 1 246 ? 18.671 0.267 8.589 1.00 30.24 227 SER A N 1
ATOM 1744 C CA A SER A 1 246 ? 17.572 -0.596 9.081 0.50 31.41 227 SER A CA 1
ATOM 1745 C CA B SER A 1 246 ? 17.563 -0.588 9.067 0.50 30.64 227 SER A CA 1
ATOM 1746 C C . SER A 1 246 ? 17.586 -1.975 8.420 1.00 32.64 227 SER A C 1
ATOM 1747 O O . SER A 1 246 ? 17.400 -3.011 9.092 1.00 33.43 227 SER A O 1
ATOM 1752 N N . LEU A 1 247 ? 17.838 -2.031 7.128 1.00 28.44 228 LEU A N 1
ATOM 1753 C CA . LEU A 1 247 ? 17.887 -3.256 6.383 1.00 29.17 228 LEU A CA 1
ATOM 1754 C C . LEU A 1 247 ? 19.224 -3.981 6.518 1.00 25.08 228 LEU A C 1
ATOM 1755 O O . LEU A 1 247 ? 19.253 -5.191 6.565 1.00 24.62 228 LEU A O 1
ATOM 1760 N N . ALA A 1 248 ? 20.332 -3.202 6.584 1.00 24.93 229 ALA A N 1
ATOM 1761 C CA . ALA A 1 248 ? 21.682 -3.814 6.485 1.00 26.26 229 ALA A CA 1
ATOM 1762 C C . ALA A 1 248 ? 22.289 -4.192 7.831 1.00 21.44 229 ALA A C 1
ATOM 1763 O O . ALA A 1 248 ? 22.966 -5.199 7.950 1.00 24.06 229 ALA A O 1
ATOM 1765 N N . LEU A 1 249 ? 21.966 -3.382 8.828 1.00 23.99 230 LEU A N 1
ATOM 1766 C CA . LEU A 1 249 ? 22.507 -3.551 10.209 1.00 22.95 230 LEU A CA 1
ATOM 1767 C C . LEU A 1 249 ? 21.473 -3.843 11.284 1.00 26.08 230 LEU A C 1
ATOM 1768 O O . LEU A 1 249 ? 21.865 -4.142 12.400 1.00 25.43 230 LEU A O 1
ATOM 1773 N N . GLY A 1 250 ? 20.185 -3.706 10.978 1.00 25.41 231 GLY A N 1
ATOM 1774 C CA . GLY A 1 250 ? 19.120 -3.908 11.988 1.00 25.28 231 GLY A CA 1
ATOM 1775 C C . GLY A 1 250 ? 19.090 -2.802 12.989 1.00 23.23 231 GLY A C 1
ATOM 1776 O O . GLY A 1 250 ? 18.719 -3.015 14.133 1.00 24.70 231 GLY A O 1
ATOM 1785 N N . GLU A 1 252 ? 17.881 1.199 13.497 1.00 31.94 233 GLU A N 1
ATOM 1786 C CA . GLU A 1 252 ? 16.988 2.211 12.938 1.00 35.47 233 GLU A CA 1
ATOM 1787 C C . GLU A 1 252 ? 16.895 3.255 14.006 1.00 33.37 233 GLU A C 1
ATOM 1788 O O . GLU A 1 252 ? 16.599 2.923 15.144 1.00 41.29 233 GLU A O 1
ATOM 1794 N N . VAL A 1 253 ? 17.240 4.496 13.689 1.00 30.94 234 VAL A N 1
ATOM 1795 C CA A VAL A 1 253 ? 17.167 5.520 14.703 0.50 31.70 234 VAL A CA 1
ATOM 1796 C CA B VAL A 1 253 ? 17.162 5.601 14.624 0.50 31.69 234 VAL A CA 1
ATOM 1797 C C . VAL A 1 253 ? 15.683 5.978 14.803 1.00 33.73 234 VAL A C 1
ATOM 1798 O O . VAL A 1 253 ? 14.982 6.151 13.795 1.00 39.09 234 VAL A O 1
ATOM 1805 N N . SER A 1 254 ? 15.241 6.100 16.028 1.00 31.75 235 SER A N 1
ATOM 1806 C CA . SER A 1 254 ? 13.917 6.597 16.402 1.00 28.36 235 SER A CA 1
ATOM 1807 C C . SER A 1 254 ? 14.243 8.046 16.711 1.00 27.39 235 SER A C 1
ATOM 1808 O O . SER A 1 254 ? 14.673 8.337 17.818 1.00 26.46 235 SER A O 1
ATOM 1824 N N . ALA A 1 256 ? 12.640 10.960 17.248 1.00 26.37 237 ALA A N 1
ATOM 1825 C CA . ALA A 1 256 ? 12.030 11.717 18.356 1.00 26.38 237 ALA A CA 1
ATOM 1826 C C . ALA A 1 256 ? 12.692 11.370 19.688 1.00 28.49 237 ALA A C 1
ATOM 1827 O O . ALA A 1 256 ? 13.107 12.251 20.455 1.00 26.16 237 ALA A O 1
ATOM 1829 N N . THR A 1 257 ? 12.864 10.079 19.945 1.00 25.28 238 THR A N 1
ATOM 1830 C CA . THR A 1 257 ? 13.485 9.608 21.157 1.00 25.03 238 THR A CA 1
ATOM 1831 C C . THR A 1 257 ? 14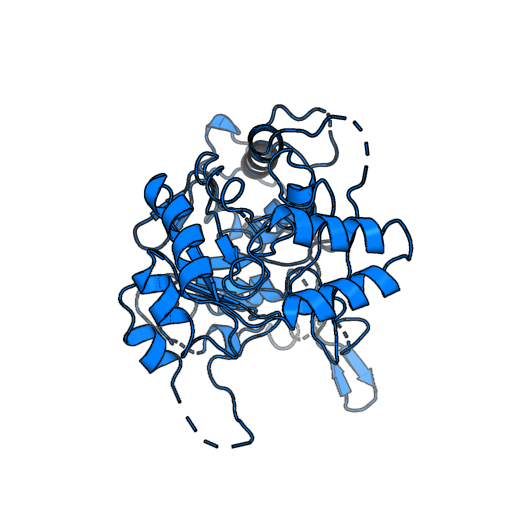.961 10.044 21.185 1.00 26.65 238 THR A C 1
ATOM 1832 O O . THR A 1 257 ? 15.490 10.422 22.230 1.00 25.77 238 THR A O 1
ATOM 1836 N N . ALA A 1 258 ? 15.664 9.885 20.080 1.00 25.29 239 ALA A N 1
ATOM 1837 C CA . ALA A 1 258 ? 17.115 10.204 19.998 1.00 26.17 239 ALA A CA 1
ATOM 1838 C C . ALA A 1 258 ? 17.381 11.685 20.279 1.00 27.24 239 ALA A C 1
ATOM 1839 O O . ALA A 1 258 ? 18.203 12.012 21.114 1.00 26.94 239 ALA A O 1
ATOM 1841 N N . ILE A 1 259 ? 16.625 12.579 19.653 1.00 25.05 240 ILE A N 1
ATOM 1842 C CA . ILE A 1 259 ? 16.751 14.017 19.920 1.00 25.65 240 ILE A CA 1
ATOM 1843 C C . ILE A 1 259 ? 16.456 14.300 21.371 1.00 26.11 240 ILE A C 1
ATOM 1844 O O . ILE A 1 259 ? 17.229 15.001 22.027 1.00 26.63 240 ILE A O 1
ATOM 1849 N N . ALA A 1 260 ? 15.371 13.743 21.906 1.00 27.37 241 ALA A N 1
ATOM 1850 C CA . ALA A 1 260 ? 15.018 14.000 23.298 1.00 26.01 241 ALA A CA 1
ATOM 1851 C C . ALA A 1 260 ? 16.092 13.481 24.289 1.00 25.20 241 ALA A C 1
ATOM 1852 O O . ALA A 1 260 ? 16.477 14.176 25.225 1.00 27.02 241 ALA A O 1
ATOM 1854 N N . ASP A 1 261 ? 16.604 12.277 24.044 1.00 25.29 242 ASP A N 1
ATOM 1855 C CA . ASP A 1 261 ? 17.648 11.727 24.888 1.00 27.81 242 ASP A CA 1
ATOM 1856 C C . ASP A 1 261 ? 18.911 12.578 24.843 1.00 27.37 242 ASP A C 1
ATOM 1857 O O . ASP A 1 261 ? 19.489 12.831 25.885 1.00 25.18 242 ASP A O 1
ATOM 1862 N N . VAL A 1 262 ? 19.345 13.006 23.668 1.00 27.05 243 VAL A N 1
ATOM 1863 C CA . VAL A 1 262 ? 20.535 13.855 23.491 1.00 25.30 243 VAL A CA 1
ATOM 1864 C C . VAL A 1 262 ? 20.286 15.243 24.108 1.00 27.53 243 VAL A C 1
ATOM 1865 O O . VAL A 1 262 ? 21.194 15.813 24.735 1.00 26.97 243 VAL A O 1
ATOM 1869 N N . ALA A 1 263 ? 19.061 15.735 24.033 1.00 27.28 244 ALA A N 1
ATOM 1870 C CA . ALA A 1 263 ? 18.691 16.967 24.759 1.00 29.07 244 ALA A CA 1
ATOM 1871 C C . ALA A 1 263 ? 18.796 16.857 26.269 1.00 27.68 244 ALA A C 1
ATOM 1872 O O . ALA A 1 263 ? 19.154 17.828 26.966 1.00 28.50 244 ALA A O 1
ATOM 1874 N N . ALA A 1 264 ? 18.473 15.704 26.831 1.00 28.16 245 ALA A N 1
ATOM 1875 C CA . ALA A 1 264 ? 18.666 15.462 28.234 1.00 26.86 245 ALA A CA 1
ATOM 1876 C C . ALA A 1 264 ? 20.148 15.487 28.597 1.00 26.07 245 ALA A C 1
ATOM 1877 O O . ALA A 1 264 ? 20.560 16.063 29.619 1.00 27.11 245 ALA A O 1
ATOM 1879 N N . ALA A 1 265 ? 20.978 14.907 27.744 1.00 27.05 246 ALA A N 1
ATOM 1880 C CA . ALA A 1 265 ? 22.463 14.991 27.914 1.00 26.56 246 ALA A CA 1
ATOM 1881 C C . ALA A 1 265 ? 22.908 16.432 27.860 1.00 26.29 246 ALA A C 1
ATOM 1882 O O . ALA A 1 265 ? 23.727 16.838 28.696 1.00 27.66 246 ALA A O 1
ATOM 1884 N N . ARG A 1 266 ? 22.383 17.215 26.911 1.00 25.59 247 ARG A N 1
ATOM 1885 C CA A ARG A 1 266 ? 22.719 18.660 26.797 0.50 24.19 247 ARG A CA 1
ATOM 1886 C CA B ARG A 1 266 ? 22.720 18.617 26.799 0.50 22.89 247 ARG A CA 1
ATOM 1887 C C . ARG A 1 266 ? 22.373 19.411 28.065 1.00 26.07 247 ARG A C 1
ATOM 1888 O O . ARG A 1 266 ? 23.170 20.228 28.521 1.00 26.25 247 ARG A O 1
ATOM 1903 N N . ARG A 1 267 ? 21.195 19.134 28.641 1.00 28.07 248 ARG A N 1
ATOM 1904 C CA . ARG A 1 267 ? 20.752 19.758 29.887 1.00 29.84 248 ARG A CA 1
ATOM 1905 C C . ARG A 1 267 ? 21.695 19.398 31.012 1.00 28.38 248 ARG A C 1
ATOM 1906 O O . ARG A 1 267 ? 22.119 20.259 31.786 1.00 28.77 248 ARG A O 1
ATOM 1914 N N . ASP A 1 268 ? 22.075 18.131 31.093 1.00 28.10 249 ASP A N 1
ATOM 1915 C CA . ASP A 1 268 ? 22.955 17.711 32.163 1.00 27.09 249 ASP A CA 1
ATOM 1916 C C . ASP A 1 268 ? 24.382 18.218 32.011 1.00 26.17 249 ASP A C 1
ATOM 1917 O O . ASP A 1 268 ? 25.024 18.550 32.993 1.00 28.45 249 ASP A O 1
ATOM 1922 N N . TYR A 1 269 ? 24.847 18.326 30.775 1.00 25.84 250 TYR A N 1
ATOM 1923 C CA . TYR A 1 269 ? 26.142 18.868 30.447 1.00 24.82 250 TYR A CA 1
ATOM 1924 C C . TYR A 1 269 ? 26.200 20.371 30.755 1.00 27.22 250 TYR A C 1
ATOM 1925 O O . TYR A 1 269 ? 27.189 20.840 31.293 1.00 26.58 250 TYR A O 1
ATOM 1934 N N . LEU A 1 270 ? 25.111 21.076 30.481 1.00 27.00 251 LEU A N 1
ATOM 1935 C CA . LEU A 1 270 ? 24.972 22.488 30.824 1.00 29.73 251 LEU A CA 1
ATOM 1936 C C . LEU A 1 270 ? 25.142 22.628 32.333 1.00 30.90 251 LEU A C 1
ATOM 1937 O O . LEU A 1 270 ? 25.900 23.473 32.816 1.00 29.01 251 LEU A O 1
ATOM 1942 N N . ASP A 1 271 ? 24.500 21.763 33.105 1.00 30.25 252 ASP A N 1
ATOM 1943 C CA A ASP A 1 271 ? 24.626 21.831 34.562 0.50 29.22 252 ASP A CA 1
ATOM 1944 C CA B ASP A 1 271 ? 24.652 21.857 34.569 0.50 29.21 252 ASP A CA 1
ATOM 1945 C C . ASP A 1 271 ? 26.044 21.514 35.020 1.00 29.82 252 ASP A C 1
ATOM 1946 O O . ASP A 1 271 ? 26.630 22.256 35.835 1.00 32.69 252 ASP A O 1
ATOM 1955 N N . GLU A 1 272 ? 26.626 20.451 34.488 1.00 29.57 253 GLU A N 1
ATOM 1956 C CA . GLU A 1 272 ? 27.934 20.035 34.931 1.00 30.50 253 GLU A CA 1
ATOM 1957 C C . GLU A 1 272 ? 29.058 21.070 34.673 1.00 32.20 253 GLU A C 1
ATOM 1958 O O . GLU A 1 272 ? 29.986 21.193 35.463 1.00 29.08 253 GLU A O 1
ATOM 1964 N N . THR A 1 273 ? 28.936 21.821 33.616 1.00 30.10 254 THR A N 1
ATOM 1965 C CA . THR A 1 273 ? 29.893 22.812 33.203 1.00 31.10 254 THR A CA 1
ATOM 1966 C C . THR A 1 273 ? 29.557 24.209 33.697 1.00 33.20 254 THR A C 1
ATOM 1967 O O . THR A 1 273 ? 30.355 25.148 33.499 1.00 35.84 254 THR A O 1
ATOM 1971 N N . GLY A 1 274 ? 28.391 24.381 34.284 1.00 30.24 255 GLY A N 1
ATOM 1972 C CA . GLY A 1 274 ? 27.906 25.686 34.674 1.00 32.23 255 GLY A CA 1
ATOM 1973 C C . GLY A 1 274 ? 27.489 26.615 33.564 1.00 34.11 255 GLY A C 1
ATOM 1974 O O . GLY A 1 274 ? 27.495 27.815 33.731 1.00 35.77 255 GLY A O 1
ATOM 1975 N N . GLY A 1 275 ? 27.094 26.091 32.408 1.00 31.19 256 GLY A N 1
ATOM 1976 C CA . GLY A 1 275 ? 26.630 26.950 31.337 1.00 33.89 256 GLY A CA 1
ATOM 1977 C C . GLY A 1 275 ? 27.065 26.695 29.955 1.00 28.92 256 GLY A C 1
ATOM 1978 O O . GLY A 1 275 ? 26.554 27.391 29.078 1.00 30.18 256 GLY A O 1
ATOM 1979 N N . ARG A 1 276 ? 27.912 25.698 29.670 1.00 28.73 257 ARG A N 1
ATOM 1980 C CA A ARG A 1 276 ? 28.317 25.472 28.271 0.50 27.63 257 ARG A CA 1
ATOM 1981 C CA B ARG A 1 276 ? 28.316 25.472 28.289 0.50 28.09 257 ARG A CA 1
ATOM 1982 C C . ARG A 1 276 ? 27.151 24.806 27.559 1.00 29.61 257 ARG A C 1
ATOM 1983 O O . ARG A 1 276 ? 26.703 23.728 27.992 1.00 31.98 257 ARG A O 1
ATOM 1998 N N . TYR A 1 277 ? 26.687 25.459 26.516 1.00 27.51 258 TYR A N 1
ATOM 1999 C CA . TYR A 1 277 ? 25.550 25.017 25.695 1.00 28.67 258 TYR A CA 1
ATOM 2000 C C . TYR A 1 277 ? 26.015 24.369 24.404 1.00 28.56 258 TYR A C 1
ATOM 2001 O O . TYR A 1 277 ? 26.577 25.033 23.562 1.00 28.86 258 TYR A O 1
ATOM 2010 N N . VAL A 1 278 ? 25.825 23.051 24.304 1.00 26.83 259 VAL A N 1
ATOM 2011 C CA . VAL A 1 278 ? 26.152 22.292 23.109 1.00 25.69 259 VAL A CA 1
ATOM 2012 C C . VAL A 1 278 ? 24.895 22.178 22.258 1.00 26.65 259 VAL A C 1
ATOM 2013 O O . VAL A 1 278 ? 23.878 21.733 22.731 1.00 27.67 259 VAL A O 1
ATOM 2017 N N . HIS A 1 279 ? 24.990 22.568 21.004 1.00 26.71 260 HIS A N 1
ATOM 2018 C CA . HIS A 1 279 ? 23.859 22.508 20.088 1.00 27.33 260 HIS A CA 1
ATOM 2019 C C . HIS A 1 279 ? 23.530 21.100 19.633 1.00 27.71 260 HIS A C 1
ATOM 2020 O O . HIS A 1 279 ? 24.421 20.278 19.462 1.00 27.90 260 HIS A O 1
ATOM 2027 N N . ILE A 1 280 ? 22.240 20.844 19.452 1.00 27.82 261 ILE A N 1
ATOM 2028 C CA . ILE A 1 280 ? 21.716 19.571 18.918 1.00 27.35 261 ILE A CA 1
ATOM 2029 C C . ILE A 1 280 ? 21.215 19.819 17.511 1.00 28.18 261 ILE A C 1
ATOM 2030 O O . ILE A 1 280 ? 20.385 20.695 17.307 1.00 28.25 261 ILE A O 1
ATOM 2035 N N . ILE A 1 281 ? 21.797 19.125 16.527 1.00 28.95 262 ILE A N 1
ATOM 2036 C CA . ILE A 1 281 ? 21.474 19.316 15.126 1.00 29.24 262 ILE A CA 1
ATOM 2037 C C . ILE A 1 281 ? 20.947 17.988 14.600 1.00 28.08 262 ILE A C 1
ATOM 2038 O O . ILE A 1 281 ? 21.665 16.999 14.581 1.00 27.44 262 ILE A O 1
ATOM 2043 N N . ALA A 1 282 ? 19.668 17.941 14.203 1.00 28.66 263 ALA A N 1
ATOM 2044 C CA . ALA A 1 282 ? 19.041 16.696 13.701 1.00 27.49 263 ALA A CA 1
ATOM 2045 C C . ALA A 1 282 ? 19.300 16.422 12.249 1.00 28.96 263 ALA A C 1
ATOM 2046 O O . ALA A 1 282 ? 19.079 17.302 11.415 1.00 28.56 263 ALA A O 1
ATOM 2048 N N . ASP A 1 283 ? 19.806 15.231 11.958 1.00 28.34 264 ASP A N 1
ATOM 2049 C CA . ASP A 1 283 ? 19.993 14.748 10.601 1.00 27.56 264 ASP A CA 1
ATOM 2050 C C . ASP A 1 283 ? 19.453 13.331 10.434 1.00 29.94 264 ASP A C 1
ATOM 2051 O O . ASP A 1 283 ? 20.102 12.352 10.771 1.00 30.87 264 ASP A O 1
ATOM 2056 N N . GLY A 1 284 ? 18.274 13.243 9.853 1.00 33.95 265 GLY A N 1
ATOM 2057 C CA . GLY A 1 284 ? 17.609 11.954 9.691 1.00 35.56 265 GLY A CA 1
ATOM 2058 C C . GLY A 1 284 ? 16.103 12.136 9.863 1.00 41.17 265 GLY A C 1
ATOM 2059 O O . GLY A 1 284 ? 15.633 12.890 10.763 1.00 38.33 265 GLY A O 1
ATOM 2060 N N . SER A 1 285 ? 15.361 11.480 8.963 1.00 38.38 266 SER A N 1
ATOM 2061 C CA A SER A 1 285 ? 13.885 11.515 8.983 0.50 38.76 266 SER A CA 1
ATOM 2062 C CA B SER A 1 285 ? 13.891 11.506 8.922 0.50 40.30 266 SER A CA 1
ATOM 2063 C C . SER A 1 285 ? 13.310 12.921 8.686 1.00 40.05 266 SER A C 1
ATOM 2064 O O . SER A 1 285 ? 12.181 13.226 9.159 1.00 38.01 266 SER A O 1
ATOM 2069 N N . ILE A 1 286 ? 14.063 13.775 7.936 1.00 36.99 267 ILE A N 1
ATOM 2070 C CA . ILE A 1 286 ? 13.624 15.156 7.692 1.00 32.72 267 ILE A CA 1
ATOM 2071 C C . ILE A 1 286 ? 13.348 15.385 6.212 1.00 30.51 267 ILE A C 1
ATOM 2072 O O . ILE A 1 286 ? 14.230 15.709 5.450 1.00 36.15 267 ILE A O 1
ATOM 2077 N N . GLU A 1 287 ? 12.074 15.302 5.845 1.00 30.93 268 GLU A N 1
ATOM 2078 C CA . GLU A 1 287 ? 11.657 15.461 4.458 1.00 33.60 268 GLU A CA 1
ATOM 2079 C C . GLU A 1 287 ? 10.882 16.744 4.186 1.00 30.46 268 GLU A C 1
ATOM 2080 O O . GLU A 1 287 ? 10.781 17.184 3.040 1.00 30.82 268 GLU A O 1
ATOM 2084 N N . ASN A 1 288 ? 10.310 17.343 5.226 1.00 29.91 269 ASN A N 1
ATOM 2085 C CA . ASN A 1 288 ? 9.462 18.520 5.055 1.00 29.66 269 ASN A CA 1
ATOM 2086 C C . ASN A 1 288 ? 9.539 19.431 6.239 1.00 26.16 269 ASN A C 1
ATOM 2087 O O . ASN A 1 288 ? 10.185 19.091 7.266 1.00 26.33 269 ASN A O 1
ATOM 2092 N N . SER A 1 289 ? 8.912 20.586 6.147 1.00 28.44 270 SER A N 1
ATOM 2093 C CA . SER A 1 289 ? 8.953 21.574 7.225 1.00 27.31 270 SER A CA 1
ATOM 2094 C C . SER A 1 289 ? 8.309 21.086 8.506 1.00 28.12 270 SER A C 1
ATOM 2095 O O . SER A 1 289 ? 8.755 21.441 9.543 1.00 28.08 270 SER A O 1
ATOM 2098 N N . GLY A 1 290 ? 7.308 20.232 8.420 1.00 27.23 271 GLY A N 1
ATOM 2099 C CA . GLY A 1 290 ? 6.711 19.644 9.619 1.00 26.63 271 GLY A CA 1
ATOM 2100 C C . GLY A 1 290 ? 7.724 18.799 10.358 1.00 27.79 271 GLY A C 1
ATOM 2101 O O . GLY A 1 290 ? 7.733 18.821 11.580 1.00 27.59 271 GLY A O 1
ATOM 2102 N N . ASP A 1 291 ? 8.556 18.022 9.647 1.00 27.38 272 ASP A N 1
ATOM 2103 C CA . ASP A 1 291 ? 9.600 17.226 10.291 1.00 26.87 272 ASP A CA 1
ATOM 2104 C C . ASP A 1 291 ? 10.580 18.140 11.021 1.00 27.19 272 ASP A C 1
ATOM 2105 O O . ASP A 1 291 ? 11.050 17.827 12.095 1.00 27.33 272 ASP A O 1
ATOM 2110 N N . VAL A 1 292 ? 10.939 19.278 10.432 1.00 25.71 273 VAL A N 1
ATOM 2111 C CA . VAL A 1 292 ? 11.804 20.228 11.070 1.00 26.71 273 VAL A CA 1
ATOM 2112 C C . VAL A 1 292 ? 11.200 20.736 12.364 1.00 26.91 273 VAL A C 1
ATOM 2113 O O . VAL A 1 292 ? 11.849 20.775 13.396 1.00 25.79 273 VAL A O 1
ATOM 2117 N N . VAL A 1 293 ? 9.935 21.155 12.305 1.00 27.03 274 VAL A N 1
ATOM 2118 C CA . VAL A 1 293 ? 9.207 21.611 13.496 1.00 27.05 274 VAL A CA 1
ATOM 2119 C C . VAL A 1 293 ? 9.266 20.572 14.615 1.00 27.47 274 VAL A C 1
ATOM 2120 O O . VAL A 1 293 ? 9.577 20.887 15.767 1.00 26.82 274 VAL A O 1
ATOM 2124 N N . LYS A 1 294 ? 9.022 19.311 14.252 1.00 25.62 275 LYS A N 1
ATOM 2125 C CA . LYS A 1 294 ? 8.997 18.239 15.228 1.00 25.32 275 LYS A CA 1
ATOM 2126 C C . LYS A 1 294 ? 10.379 18.019 15.810 1.00 27.04 275 LYS A C 1
ATOM 2127 O O . LYS A 1 294 ? 10.494 17.784 17.008 1.00 26.64 275 LYS A O 1
ATOM 2133 N N . ALA A 1 295 ? 11.427 18.089 14.999 1.00 25.94 276 ALA A N 1
ATOM 2134 C CA . ALA A 1 295 ? 12.792 17.958 15.500 1.00 25.64 276 ALA A CA 1
ATOM 2135 C C . ALA A 1 295 ? 13.142 19.022 16.520 1.00 26.24 276 ALA A C 1
ATOM 2136 O O . ALA A 1 295 ? 13.707 18.747 17.579 1.00 26.65 276 ALA A O 1
ATOM 2138 N N . ILE A 1 296 ? 12.789 20.277 16.252 1.00 26.54 277 ILE A N 1
ATOM 2139 C CA . ILE A 1 296 ? 13.010 21.367 17.203 1.00 27.76 277 ILE A CA 1
ATOM 2140 C C . ILE A 1 296 ? 12.227 21.113 18.487 1.00 26.48 277 ILE A C 1
ATOM 2141 O O . ILE A 1 296 ? 12.744 21.248 19.601 1.00 27.25 277 ILE A O 1
ATOM 2146 N N . ALA A 1 297 ? 10.947 20.708 18.372 1.00 25.49 278 ALA A N 1
ATOM 2147 C CA . ALA A 1 297 ? 10.113 20.397 19.520 1.00 25.48 278 ALA A CA 1
ATOM 2148 C C . ALA A 1 297 ? 10.738 19.364 20.404 1.00 28.00 278 ALA A C 1
ATOM 2149 O O . ALA A 1 297 ? 10.619 19.472 21.611 1.00 28.45 278 ALA A O 1
ATOM 2151 N N . CYS A 1 298 ? 11.408 18.372 19.838 1.00 28.45 279 CYS A N 1
ATOM 2152 C CA . CYS A 1 298 ? 12.024 17.301 20.611 1.00 29.20 279 CYS A CA 1
ATOM 2153 C C . CYS A 1 298 ? 13.297 17.731 21.310 1.00 28.73 279 CYS A C 1
ATOM 2154 O O . CYS A 1 298 ? 13.796 16.996 22.155 1.00 28.04 279 CYS A O 1
ATOM 2157 N N . GLY A 1 299 ? 13.850 18.898 20.975 1.00 27.81 280 GLY A N 1
ATOM 2158 C CA . GLY A 1 299 ? 15.060 19.413 21.584 1.00 28.43 280 GLY A CA 1
ATOM 2159 C C . GLY A 1 299 ? 16.134 19.905 20.673 1.00 27.85 280 GLY A C 1
ATOM 2160 O O . GLY A 1 299 ? 17.129 20.375 21.167 1.00 28.73 280 GLY A O 1
ATOM 2161 N N . ALA A 1 300 ? 16.000 19.790 19.355 1.00 28.38 281 ALA A N 1
ATOM 2162 C CA . ALA A 1 300 ? 17.003 20.224 18.423 1.00 26.82 281 ALA A CA 1
ATOM 2163 C C . ALA A 1 300 ? 17.049 21.753 18.352 1.00 27.74 281 ALA A C 1
ATOM 2164 O O . ALA A 1 300 ? 16.061 22.425 18.450 1.00 28.58 281 ALA A O 1
ATOM 2166 N N . ASP A 1 301 ? 18.270 22.268 18.233 1.00 29.32 282 ASP A N 1
ATOM 2167 C CA . ASP A 1 301 ? 18.541 23.687 18.015 1.00 29.49 282 ASP A CA 1
ATOM 2168 C C . ASP A 1 301 ? 18.546 24.022 16.542 1.00 29.18 282 ASP A C 1
ATOM 2169 O O . ASP A 1 301 ? 18.354 25.176 16.179 1.00 29.58 282 ASP A O 1
ATOM 2174 N N . ALA A 1 302 ? 18.815 23.031 15.690 1.00 28.94 283 ALA A N 1
ATOM 2175 C CA . ALA A 1 302 ? 18.926 23.226 14.274 1.00 29.67 283 ALA A CA 1
ATOM 2176 C C . ALA A 1 302 ? 18.753 21.873 13.608 1.00 28.10 283 ALA A C 1
ATOM 2177 O O . ALA A 1 302 ? 18.686 20.824 14.260 1.00 28.21 283 ALA A O 1
ATOM 2179 N N . VAL A 1 303 ? 18.657 21.915 12.304 1.00 27.48 284 VAL A N 1
ATOM 2180 C CA A VAL A 1 303 ? 18.429 20.734 11.480 0.50 28.53 284 VAL A CA 1
ATOM 2181 C CA B VAL A 1 303 ? 18.496 20.699 11.479 0.50 28.39 284 VAL A CA 1
ATOM 2182 C C . VAL A 1 303 ? 19.309 20.708 10.233 1.00 33.06 284 VAL A C 1
ATOM 2183 O O . VAL A 1 303 ? 19.595 21.753 9.669 1.00 32.77 284 VAL A O 1
ATOM 2190 N N . VAL A 1 304 ? 19.712 19.514 9.827 1.00 28.45 285 VAL A N 1
ATOM 2191 C CA . VAL A 1 304 ? 20.362 19.282 8.556 1.00 28.65 285 VAL A CA 1
ATOM 2192 C C . VAL A 1 304 ? 19.232 19.011 7.551 1.00 29.20 285 VAL A C 1
ATOM 2193 O O . VAL A 1 304 ? 18.314 18.191 7.769 1.00 28.85 285 VAL A O 1
ATOM 2197 N N . LEU A 1 305 ? 19.283 19.717 6.416 1.00 27.34 286 LEU A N 1
ATOM 2198 C CA . LEU A 1 305 ? 18.416 19.471 5.279 1.00 28.75 286 LEU A CA 1
ATOM 2199 C C . LEU A 1 305 ? 19.244 18.808 4.176 1.00 28.99 286 LEU A C 1
ATOM 2200 O O . LEU A 1 305 ? 20.230 19.349 3.664 1.00 28.29 286 LEU A O 1
ATOM 2205 N N . GLY A 1 306 ? 18.819 17.620 3.753 1.00 27.06 287 GLY A N 1
ATOM 2206 C CA . GLY A 1 306 ? 19.450 16.809 2.750 1.00 27.25 287 GLY A CA 1
ATOM 2207 C C . GLY A 1 306 ? 18.627 16.701 1.490 1.00 26.63 287 GLY A C 1
ATOM 2208 O O . GLY A 1 306 ? 18.627 17.620 0.637 1.00 26.94 287 GLY A O 1
ATOM 2209 N N . SER A 1 307 ? 17.911 15.583 1.349 1.00 25.93 288 SER A N 1
ATOM 2210 C CA . SER A 1 307 ? 17.134 15.330 0.144 1.00 27.29 288 SER A CA 1
ATOM 2211 C C . SER A 1 307 ? 16.136 16.424 -0.240 1.00 27.30 288 SER A C 1
ATOM 2212 O O . SER A 1 307 ? 16.000 16.650 -1.397 1.00 27.33 288 SER A O 1
ATOM 2215 N N . PRO A 1 308 ? 15.480 17.153 0.723 1.00 27.49 289 PRO A N 1
ATOM 2216 C CA . PRO A 1 308 ? 14.600 18.253 0.244 1.00 29.10 289 PRO A CA 1
ATOM 2217 C C . PRO A 1 308 ? 15.310 19.313 -0.569 1.00 28.63 289 PRO A C 1
ATOM 2218 O O . PRO A 1 308 ? 14.691 19.953 -1.424 1.00 27.69 289 PRO A O 1
ATOM 2222 N N . LEU A 1 309 ? 16.595 19.514 -0.328 1.00 28.54 290 LEU A N 1
ATOM 2223 C CA . LEU A 1 309 ? 17.343 20.525 -1.095 1.00 28.24 290 LEU A CA 1
ATOM 2224 C C . LEU A 1 309 ? 17.822 20.076 -2.467 1.00 29.35 290 LEU A C 1
ATOM 2225 O O . LEU A 1 309 ? 18.290 20.898 -3.256 1.00 26.70 290 LEU A O 1
ATOM 2230 N N . ALA A 1 310 ? 17.677 18.793 -2.797 1.00 26.94 291 ALA A N 1
ATOM 2231 C CA . ALA A 1 310 ? 18.083 18.248 -4.074 1.00 27.80 291 ALA A CA 1
ATOM 2232 C C . ALA A 1 310 ? 17.280 18.821 -5.237 1.00 28.70 291 ALA A C 1
ATOM 2233 O O . ALA A 1 310 ? 17.760 18.809 -6.360 1.00 30.01 291 ALA A O 1
ATOM 2235 N N . ARG A 1 311 ? 16.087 19.351 -4.956 1.00 29.88 292 ARG A N 1
ATOM 2236 C CA . ARG A 1 311 ? 15.251 20.020 -5.980 1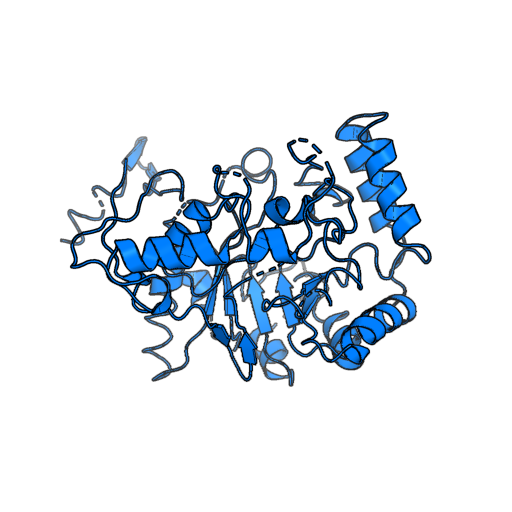.00 31.81 292 ARG A CA 1
ATOM 2237 C C . ARG A 1 311 ? 15.752 21.415 -6.393 1.00 31.67 292 ARG A C 1
ATOM 2238 O O . ARG A 1 311 ? 15.304 21.973 -7.394 1.00 28.87 292 ARG A O 1
ATOM 2246 N N . ALA A 1 312 ? 16.642 21.984 -5.596 1.00 28.21 293 ALA A N 1
ATOM 2247 C CA . ALA A 1 312 ? 17.164 23.337 -5.836 1.00 26.96 293 ALA A CA 1
ATOM 2248 C C . ALA A 1 312 ? 17.907 23.391 -7.162 1.00 28.11 293 ALA A C 1
ATOM 2249 O O . ALA A 1 312 ? 18.653 22.485 -7.517 1.00 30.76 293 ALA A O 1
ATOM 2251 N N . GLU A 1 313 ? 17.700 24.483 -7.899 1.00 29.11 294 GLU A N 1
ATOM 2252 C CA A GLU A 1 313 ? 18.391 24.707 -9.158 0.50 29.85 294 GLU A CA 1
ATOM 2253 C CA B GLU A 1 313 ? 18.381 24.711 -9.159 0.50 30.12 294 GLU A CA 1
ATOM 2254 C C . GLU A 1 313 ? 19.916 24.620 -8.969 1.00 28.08 294 GLU A C 1
ATOM 2255 O O . GLU A 1 313 ? 20.646 24.122 -9.851 1.00 31.00 294 GLU A O 1
ATOM 2266 N N . GLU A 1 314 ? 20.390 25.085 -7.828 1.00 28.08 295 GLU A N 1
ATOM 2267 C CA . GLU A 1 314 ? 21.826 25.084 -7.508 1.00 30.46 295 GLU A CA 1
ATOM 2268 C C . GLU A 1 314 ? 22.412 23.755 -7.041 1.00 29.89 295 GLU A C 1
ATOM 2269 O O . GLU A 1 314 ? 23.621 23.638 -6.942 1.00 28.66 295 GLU A O 1
ATOM 2275 N N . ALA A 1 315 ? 21.571 22.758 -6.771 1.00 28.08 296 ALA A N 1
ATOM 2276 C CA . ALA A 1 315 ? 22.071 21.463 -6.261 1.00 29.45 296 ALA A CA 1
ATOM 2277 C C . ALA A 1 315 ? 22.887 20.803 -7.335 1.00 29.17 296 ALA A C 1
ATOM 2278 O O . ALA A 1 315 ? 22.429 20.692 -8.474 1.00 33.13 296 ALA A O 1
ATOM 2280 N N . ALA A 1 316 ? 24.071 20.316 -6.955 1.00 30.07 297 ALA A N 1
ATOM 2281 C CA . ALA A 1 316 ? 25.009 19.721 -7.911 1.00 27.47 297 ALA A CA 1
ATOM 2282 C C . ALA A 1 316 ? 24.443 18.512 -8.642 1.00 28.15 297 ALA A C 1
ATOM 2283 O O . ALA A 1 316 ? 24.705 18.337 -9.839 1.00 29.05 297 ALA A O 1
ATOM 2285 N N . GLY A 1 317 ? 23.613 17.746 -7.970 1.00 32.36 298 GLY A N 1
ATOM 2286 C CA . GLY A 1 317 ? 23.062 16.522 -8.481 1.00 33.17 298 GLY A CA 1
ATOM 2287 C C . GLY A 1 317 ? 21.769 16.636 -9.232 1.00 34.42 298 GLY A C 1
ATOM 2288 O O . GLY A 1 317 ? 21.152 15.596 -9.461 1.00 37.12 298 GLY A O 1
ATOM 2289 N N . LYS A 1 318 ? 21.297 17.844 -9.543 1.00 36.86 299 LYS A N 1
ATOM 2290 C CA . LYS A 1 318 ? 20.190 18.010 -10.524 1.00 39.46 299 LYS A CA 1
ATOM 2291 C C . LYS A 1 318 ? 18.892 17.290 -10.173 1.00 37.84 299 LYS A C 1
ATOM 2292 O O . LYS A 1 318 ? 18.204 16.808 -11.058 1.00 40.66 299 LYS A O 1
ATOM 2296 N N . GLY A 1 319 ? 18.544 17.217 -8.906 1.00 37.25 300 GLY A N 1
ATOM 2297 C CA . GLY A 1 319 ? 17.355 16.471 -8.497 1.00 37.44 300 GLY A CA 1
ATOM 2298 C C . GLY A 1 319 ? 17.631 15.130 -7.824 1.00 38.45 300 GLY A C 1
ATOM 2299 O O . GLY A 1 319 ? 16.763 14.614 -7.130 1.00 42.91 300 GLY A O 1
ATOM 2300 N N . TYR A 1 320 ? 18.814 14.574 -8.023 1.00 34.29 301 TYR A N 1
ATOM 2301 C CA . TYR A 1 320 ? 19.212 13.314 -7.408 1.00 33.34 301 TYR A CA 1
ATOM 2302 C C . TYR A 1 320 ? 19.904 13.558 -6.073 1.00 31.66 301 TYR A C 1
ATOM 2303 O O . TYR A 1 320 ? 20.513 14.620 -5.866 1.00 33.88 301 TYR A O 1
ATOM 2312 N N . PHE A 1 321 ? 19.761 12.605 -5.147 1.00 31.32 302 PHE A N 1
ATOM 2313 C CA . PHE A 1 321 ? 20.396 12.656 -3.863 1.00 29.21 302 PHE A CA 1
ATOM 2314 C C . PHE A 1 321 ? 21.040 11.320 -3.508 1.00 32.00 302 PHE A C 1
ATOM 2315 O O . PHE A 1 321 ? 20.545 10.288 -3.903 1.00 35.80 302 PHE A O 1
ATOM 2323 N N . TRP A 1 322 ? 22.119 11.379 -2.745 1.00 30.14 303 TRP A N 1
ATOM 2324 C CA . TRP A 1 322 ? 22.732 10.202 -2.152 1.00 29.52 303 TRP A CA 1
ATOM 2325 C C . TRP A 1 322 ? 23.594 10.633 -1.003 1.00 29.73 303 TRP A C 1
ATOM 2326 O O . TRP A 1 322 ? 24.144 11.734 -1.028 1.00 29.27 303 TRP A O 1
ATOM 2337 N N . PRO A 1 323 ? 23.679 9.815 0.047 1.00 27.35 304 PRO A N 1
ATOM 2338 C CA . PRO A 1 323 ? 24.574 10.053 1.144 1.00 28.22 304 PRO A CA 1
ATOM 2339 C C . PRO A 1 323 ? 25.958 9.505 0.761 1.00 28.93 304 PRO A C 1
ATOM 2340 O O . PRO A 1 323 ? 26.054 8.660 -0.157 1.00 28.22 304 PRO A O 1
ATOM 2344 N N . ALA A 1 324 ? 27.006 9.962 1.425 1.00 30.16 305 ALA A N 1
ATOM 2345 C CA . ALA A 1 324 ? 28.371 9.462 1.171 1.00 31.15 305 ALA A CA 1
ATOM 2346 C C . ALA A 1 324 ? 28.503 7.943 1.358 1.00 29.19 305 ALA A C 1
ATOM 2347 O O . ALA A 1 324 ? 29.232 7.285 0.606 1.00 33.36 305 ALA A O 1
ATOM 2349 N N . VAL A 1 325 ? 27.720 7.370 2.262 1.00 31.38 306 VAL A N 1
ATOM 2350 C CA . VAL A 1 325 ? 27.795 5.961 2.556 1.00 31.13 306 VAL A CA 1
ATOM 2351 C C . VAL A 1 325 ? 27.290 5.083 1.401 1.00 30.32 306 VAL A C 1
ATOM 2352 O O . VAL A 1 325 ? 27.525 3.883 1.403 1.00 32.11 306 VAL A O 1
ATOM 2356 N N . ALA A 1 326 ? 26.617 5.676 0.399 1.00 29.74 307 ALA A N 1
ATOM 2357 C CA . ALA A 1 326 ? 26.246 4.971 -0.837 1.00 30.29 307 ALA A CA 1
ATOM 2358 C C . ALA A 1 326 ? 27.447 4.563 -1.621 1.00 28.32 307 ALA A C 1
ATOM 2359 O O . ALA A 1 326 ? 27.317 3.698 -2.500 1.00 29.65 307 ALA A O 1
ATOM 2361 N N . ALA A 1 327 ? 28.586 5.207 -1.393 1.00 29.58 308 ALA A N 1
ATOM 2362 C CA . ALA A 1 327 ? 29.826 4.919 -2.116 1.00 32.59 308 ALA A CA 1
ATOM 2363 C C . ALA A 1 327 ? 30.826 3.971 -1.424 1.00 33.70 308 ALA A C 1
ATOM 2364 O O . ALA A 1 327 ? 31.901 3.715 -1.992 1.00 34.09 308 ALA A O 1
ATOM 2366 N N . HIS A 1 328 ? 30.495 3.449 -0.235 1.00 34.24 309 HIS A N 1
ATOM 2367 C CA . HIS A 1 328 ? 31.415 2.545 0.451 1.00 33.58 309 HIS A CA 1
ATOM 2368 C C . HIS A 1 328 ? 31.763 1.367 -0.490 1.00 35.24 309 HIS A C 1
ATOM 2369 O O . HIS A 1 328 ? 30.861 0.790 -1.113 1.00 35.64 309 HIS A O 1
ATOM 2376 N N . PRO A 1 329 ? 33.059 1.014 -0.606 1.00 36.76 310 PRO A N 1
ATOM 2377 C CA . PRO A 1 329 ? 33.455 -0.075 -1.540 1.00 35.26 310 PRO A CA 1
ATOM 2378 C C . PRO A 1 329 ? 33.043 -1.525 -1.199 1.00 35.39 310 PRO A C 1
ATOM 2379 O O . PRO A 1 329 ? 32.961 -2.341 -2.106 1.00 34.17 310 PRO A O 1
ATOM 2383 N N . ARG A 1 330 ? 32.840 -1.853 0.075 1.00 33.52 311 ARG A N 1
ATOM 2384 C CA . ARG A 1 330 ? 32.468 -3.232 0.482 1.00 36.58 311 ARG A CA 1
ATOM 2385 C C . ARG A 1 330 ? 31.096 -3.390 1.078 1.00 32.49 311 ARG A C 1
ATOM 2386 O O . ARG A 1 330 ? 30.485 -4.476 0.962 1.00 31.38 311 ARG A O 1
ATOM 2394 N N . PHE A 1 331 ? 30.598 -2.318 1.702 1.00 33.41 312 PHE A N 1
ATOM 2395 C CA . PHE A 1 331 ? 29.347 -2.374 2.374 1.00 32.66 312 PHE A CA 1
ATOM 2396 C C . PHE A 1 331 ? 28.633 -1.031 2.238 1.00 31.63 312 PHE A C 1
ATOM 2397 O O . PHE A 1 331 ? 28.487 -0.276 3.222 1.00 31.68 312 PHE A O 1
ATOM 2405 N N . PRO A 1 332 ? 28.152 -0.737 1.017 1.00 30.27 313 PRO A N 1
ATOM 2406 C CA . PRO A 1 332 ? 27.405 0.513 0.835 1.00 29.35 313 PRO A CA 1
ATOM 2407 C C . PRO A 1 332 ? 26.104 0.493 1.648 1.00 28.93 313 PRO A C 1
ATOM 2408 O O . PRO A 1 332 ? 25.483 -0.554 1.742 1.00 28.95 313 PRO A O 1
ATOM 2412 N N . ARG A 1 333 ? 25.758 1.614 2.261 1.00 28.05 314 ARG A N 1
ATOM 2413 C CA . ARG A 1 333 ? 24.571 1.732 3.119 1.00 27.47 314 ARG A CA 1
ATOM 2414 C C . ARG A 1 333 ? 23.720 2.924 2.731 1.00 28.80 314 ARG A C 1
ATOM 2415 O O . ARG A 1 333 ? 23.075 3.554 3.548 1.00 30.14 314 ARG A O 1
ATOM 2423 N N . GLY A 1 334 ? 23.702 3.208 1.459 1.00 28.96 315 GLY A N 1
ATOM 2424 C CA . GLY A 1 334 ? 22.866 4.280 0.988 1.00 32.85 315 GLY A CA 1
ATOM 2425 C C . GLY A 1 334 ? 22.520 4.073 -0.426 1.00 32.01 315 GLY A C 1
ATOM 2426 O O . GLY A 1 334 ? 23.189 3.352 -1.153 1.00 34.02 315 GLY A O 1
ATOM 2427 N N . VAL A 1 335 ? 21.465 4.752 -0.840 1.00 37.07 316 VAL A N 1
ATOM 2428 C CA . VAL A 1 335 ? 21.040 4.684 -2.201 1.00 37.18 316 VAL A CA 1
ATOM 2429 C C . VAL A 1 335 ? 20.869 6.081 -2.835 1.00 37.60 316 VAL A C 1
ATOM 2430 O O . VAL A 1 335 ? 20.690 7.088 -2.119 1.00 36.65 316 VAL A O 1
ATOM 2434 N N . VAL A 1 336 ? 20.990 6.098 -4.156 1.00 38.02 317 VAL A N 1
ATOM 2435 C CA . VAL A 1 336 ? 20.653 7.260 -4.972 1.00 40.30 317 VAL A CA 1
ATOM 2436 C C . VAL A 1 336 ? 19.132 7.324 -5.084 1.00 42.06 317 VAL A C 1
ATOM 2437 O O . VAL A 1 336 ? 18.521 6.340 -5.447 1.00 41.84 317 VAL A O 1
ATOM 2441 N N . THR A 1 337 ? 18.535 8.453 -4.706 1.00 39.26 318 THR A N 1
ATOM 2442 C CA . THR A 1 337 ? 17.112 8.703 -4.877 1.00 43.49 318 THR A CA 1
ATOM 2443 C C . THR A 1 337 ? 16.960 9.854 -5.893 1.00 48.03 318 THR A C 1
ATOM 2444 O O . THR A 1 337 ? 17.899 10.612 -6.137 1.00 46.33 318 THR A O 1
ATOM 2448 N N . GLU A 1 338 ? 15.800 9.939 -6.531 1.00 50.61 319 GLU A N 1
ATOM 2449 C CA . GLU A 1 338 ? 15.488 11.031 -7.470 1.00 53.20 319 GLU A CA 1
ATOM 2450 C C . GLU A 1 338 ? 14.301 11.797 -6.884 1.00 57.36 319 GLU A C 1
ATOM 2451 O O . GLU A 1 338 ? 13.424 11.201 -6.241 1.00 56.66 319 GLU A O 1
ATOM 2457 N N . SER A 1 339 ? 14.296 13.118 -7.063 1.00 62.10 320 SER A N 1
ATOM 2458 C CA . SER A 1 339 ? 13.234 13.980 -6.508 1.00 65.79 320 SER A CA 1
ATOM 2459 C C . SER A 1 339 ? 11.931 13.797 -7.284 1.00 67.26 320 SER A C 1
ATOM 2460 O O . SER A 1 339 ? 11.960 13.415 -8.465 1.00 64.38 320 SER A O 1
ATOM 2463 N N . VAL A 1 340 ? 10.812 14.079 -6.602 1.00 70.80 321 VAL A N 1
ATOM 2464 C CA . VAL A 1 340 ? 9.457 13.940 -7.176 1.00 73.83 321 VAL A CA 1
ATOM 2465 C C . VAL A 1 340 ? 8.870 15.301 -7.597 1.00 75.18 321 VAL A C 1
ATOM 2466 O O . VAL A 1 340 ? 8.936 15.687 -8.774 1.00 77.17 321 VAL A O 1
ATOM 2470 N N . ALA A 1 345 ? 10.466 22.755 -13.820 1.00 49.65 326 ALA A N 1
ATOM 2471 C CA . ALA A 1 345 ? 11.446 23.860 -13.725 1.00 47.89 326 ALA A CA 1
ATOM 2472 C C . ALA A 1 345 ? 11.871 23.986 -12.264 1.00 43.63 326 ALA A C 1
ATOM 2473 O O . ALA A 1 345 ? 11.030 24.234 -11.396 1.00 45.61 326 ALA A O 1
ATOM 2475 N N . ALA A 1 346 ? 13.168 23.816 -12.005 1.00 39.30 327 ALA A N 1
ATOM 2476 C CA . ALA A 1 346 ? 13.654 23.731 -10.624 1.00 33.90 327 ALA A CA 1
ATOM 2477 C C . ALA A 1 346 ? 13.452 25.012 -9.839 1.00 34.90 327 ALA A C 1
ATOM 2478 O O . ALA A 1 346 ? 13.683 26.094 -10.367 1.00 31.50 327 ALA A O 1
ATOM 2480 N N . PRO A 1 347 ? 12.985 24.888 -8.590 1.00 31.18 328 PRO A N 1
ATOM 2481 C CA . PRO A 1 347 ? 12.935 26.104 -7.791 1.00 30.46 328 PRO A CA 1
ATOM 2482 C C . PRO A 1 347 ? 14.355 26.470 -7.376 1.00 29.25 328 PRO A C 1
ATOM 2483 O O . PRO A 1 347 ? 15.221 25.580 -7.262 1.00 28.52 328 PRO A O 1
ATOM 2487 N N . SER A 1 348 ? 14.576 27.748 -7.110 1.00 29.76 329 SER A N 1
ATOM 2488 C CA . SER A 1 348 ? 15.847 28.170 -6.502 1.00 26.55 329 SER A CA 1
ATOM 2489 C C . SER A 1 348 ? 15.952 27.697 -5.054 1.00 26.63 329 SER A C 1
ATOM 2490 O O . SER A 1 348 ? 14.929 27.444 -4.393 1.00 28.39 329 SER A O 1
ATOM 2493 N N . LEU A 1 349 ? 17.183 27.626 -4.548 1.00 26.71 330 LEU A N 1
ATOM 2494 C CA . LEU A 1 349 ? 17.372 27.339 -3.124 1.00 25.27 330 LEU A CA 1
ATOM 2495 C C . LEU A 1 349 ? 16.683 28.405 -2.279 1.00 28.09 330 LEU A C 1
ATOM 2496 O O . LEU A 1 349 ? 16.054 28.083 -1.261 1.00 26.83 330 LEU A O 1
ATOM 2501 N N . GLU A 1 350 ? 16.706 29.663 -2.733 1.00 28.79 331 GLU A N 1
ATOM 2502 C CA . GLU A 1 350 ? 15.990 30.732 -2.059 1.00 28.54 331 GLU A CA 1
ATOM 2503 C C . GLU A 1 350 ? 14.508 30.380 -1.895 1.00 31.03 331 GLU A C 1
ATOM 2504 O O . GLU A 1 350 ? 13.981 30.573 -0.833 1.00 29.25 331 GLU A O 1
ATOM 2510 N N . GLN A 1 351 ? 13.864 29.900 -2.943 1.00 28.61 332 GLN A N 1
ATOM 2511 C CA . GLN A 1 351 ? 12.437 29.534 -2.861 1.00 30.16 332 GLN A CA 1
ATOM 2512 C C . GLN A 1 351 ? 12.217 28.365 -1.920 1.00 29.40 332 GLN A C 1
ATOM 2513 O O . GLN A 1 351 ? 11.258 28.358 -1.093 1.00 29.25 332 GLN A O 1
ATOM 2519 N N . ILE A 1 352 ? 13.088 27.367 -1.998 1.00 27.78 333 ILE A N 1
ATOM 2520 C CA . ILE A 1 352 ? 12.958 26.224 -1.081 1.00 28.75 333 ILE A CA 1
ATOM 2521 C C . ILE A 1 352 ? 13.055 26.672 0.395 1.00 30.36 333 ILE A C 1
ATOM 2522 O O . ILE A 1 352 ? 12.276 26.239 1.237 1.00 30.75 333 ILE A O 1
ATOM 2527 N N . LEU A 1 353 ? 13.992 27.570 0.689 1.00 29.57 334 LEU A N 1
ATOM 2528 C CA . LEU A 1 353 ? 14.165 28.042 2.054 1.00 27.57 334 LEU A CA 1
ATOM 2529 C C . LEU A 1 353 ? 13.261 29.179 2.535 1.00 29.10 334 LEU A C 1
ATOM 2530 O O . LEU A 1 353 ? 12.889 29.186 3.708 1.00 31.42 334 LEU A O 1
ATOM 2535 N N . HIS A 1 354 ? 12.911 30.102 1.652 1.00 29.44 335 HIS A N 1
ATOM 2536 C CA . HIS A 1 354 ? 12.169 31.310 1.997 1.00 28.87 335 HIS A CA 1
ATOM 2537 C C . HIS A 1 354 ? 10.863 31.493 1.281 1.00 30.47 335 HIS A C 1
ATOM 2538 O O . HIS A 1 354 ? 10.163 32.459 1.550 1.00 33.84 335 HIS A O 1
ATOM 2545 N N . GLY A 1 355 ? 10.516 30.611 0.340 1.00 28.88 336 GLY A N 1
ATOM 2546 C CA . GLY A 1 355 ? 9.321 30.835 -0.447 1.00 30.57 336 GLY A CA 1
ATOM 2547 C C . GLY A 1 355 ? 9.410 31.967 -1.474 1.00 32.68 336 GLY A C 1
ATOM 2548 O O . GLY A 1 355 ? 10.507 32.425 -1.752 1.00 32.91 336 GLY A O 1
ATOM 2549 N N . PRO A 1 356 ? 8.269 32.421 -2.042 1.00 33.52 337 PRO A N 1
ATOM 2550 C CA . PRO A 1 356 ? 6.922 31.908 -1.790 1.00 33.89 337 PRO A CA 1
ATOM 2551 C C . PRO A 1 356 ? 6.762 30.469 -2.256 1.00 34.79 337 PRO A C 1
ATOM 2552 O O . PRO A 1 356 ? 7.316 30.102 -3.257 1.00 37.59 337 PRO A O 1
ATOM 2556 N N . SER A 1 357 ? 6.074 29.677 -1.450 1.00 37.38 338 SER A N 1
ATOM 2557 C CA . SER A 1 357 ? 5.808 28.295 -1.761 1.00 38.21 338 SER A CA 1
ATOM 2558 C C . SER A 1 357 ? 4.632 28.222 -2.727 1.00 36.24 338 SER A C 1
ATOM 2559 O O . SER A 1 357 ? 3.641 28.908 -2.550 1.00 32.81 338 SER A O 1
ATOM 2562 N N . THR A 1 358 ? 4.768 27.403 -3.754 1.00 37.58 339 THR A N 1
ATOM 2563 C CA . THR A 1 358 ? 3.674 27.046 -4.668 1.00 38.71 339 THR A CA 1
ATOM 2564 C C . THR A 1 358 ? 3.247 25.553 -4.469 1.00 39.48 339 THR A C 1
ATOM 2565 O O . THR A 1 358 ? 2.394 25.054 -5.171 1.00 44.49 339 THR A O 1
ATOM 2582 N N . PRO A 1 360 ? 1.957 22.875 -1.449 1.00 36.09 341 PRO A N 1
ATOM 2583 C CA . PRO A 1 360 ? 1.490 22.804 -0.039 1.00 35.85 341 PRO A CA 1
ATOM 2584 C C . PRO A 1 360 ? 1.998 21.634 0.824 1.00 36.42 341 PRO A C 1
ATOM 2585 O O . PRO A 1 360 ? 1.659 21.574 2.018 1.00 34.41 341 PRO A O 1
ATOM 2589 N N . TRP A 1 361 ? 2.934 20.855 0.280 1.00 34.47 342 TRP A N 1
ATOM 2590 C CA A TRP A 1 361 ? 3.400 19.635 0.979 0.50 35.73 342 TRP A CA 1
ATOM 2591 C CA B TRP A 1 361 ? 3.486 19.630 0.843 0.50 34.68 342 TRP A CA 1
ATOM 2592 C C . TRP A 1 361 ? 4.602 19.846 1.873 1.00 33.61 342 TRP A C 1
ATOM 2593 O O . TRP A 1 361 ? 5.182 18.869 2.342 1.00 33.31 342 TRP A O 1
ATOM 2614 N N . GLY A 1 362 ? 4.907 21.105 2.214 1.00 29.06 343 GLY A N 1
ATOM 2615 C CA . GLY A 1 362 ? 5.946 21.394 3.135 1.00 30.04 343 GLY A CA 1
ATOM 2616 C C . GLY A 1 362 ? 7.376 21.214 2.653 1.00 30.16 343 GLY A C 1
ATOM 2617 O O . GLY A 1 362 ? 8.259 21.112 3.487 1.00 28.48 343 GLY A O 1
ATOM 2618 N N . VAL A 1 363 ? 7.599 21.214 1.353 1.00 28.73 344 VAL A N 1
ATOM 2619 C CA . VAL A 1 363 ? 8.964 21.033 0.802 1.00 28.79 344 VAL A CA 1
ATOM 2620 C C . VAL A 1 363 ? 9.554 22.324 0.212 1.00 28.42 344 VAL A C 1
ATOM 2621 O O . VAL A 1 363 ? 10.663 22.274 -0.297 1.00 30.43 344 VAL A O 1
ATOM 2625 N N . GLU A 1 364 ? 8.843 23.441 0.347 1.00 29.96 345 GLU A N 1
ATOM 2626 C CA . GLU A 1 364 ? 9.329 24.779 -0.004 1.00 30.89 345 GLU A CA 1
ATOM 2627 C C . GLU A 1 364 ? 8.930 25.723 1.119 1.00 31.64 345 GLU A C 1
ATOM 2628 O O . GLU A 1 364 ? 8.000 25.438 1.911 1.00 33.08 345 GLU A O 1
ATOM 2634 N N . ASN A 1 365 ? 9.589 26.876 1.153 1.00 29.11 346 ASN A N 1
ATOM 2635 C CA . ASN A 1 365 ? 9.432 27.858 2.233 1.00 27.82 346 ASN A CA 1
ATOM 2636 C C . ASN A 1 365 ? 9.563 27.221 3.621 1.00 28.66 346 ASN A C 1
ATOM 2637 O O . ASN A 1 365 ? 8.679 27.351 4.445 1.00 29.47 346 ASN A O 1
ATOM 2642 N N . PHE A 1 366 ? 10.684 26.544 3.848 1.00 28.03 347 PHE A N 1
ATOM 2643 C CA . PHE A 1 366 ? 10.970 25.944 5.142 1.00 25.61 347 PHE A CA 1
ATOM 2644 C C . PHE A 1 366 ? 10.932 26.957 6.246 1.00 28.30 347 PHE A C 1
ATOM 2645 O O . PHE A 1 366 ? 10.412 26.661 7.309 1.00 27.81 347 PHE A O 1
ATOM 2653 N N . GLU A 1 367 ? 11.460 28.140 6.001 1.00 27.93 348 GLU A N 1
ATOM 2654 C CA . GLU A 1 367 ? 11.417 29.210 6.981 1.00 28.71 348 GLU A CA 1
ATOM 2655 C C . GLU A 1 367 ? 9.979 29.536 7.389 1.00 28.31 348 GLU A C 1
ATOM 2656 O O . GLU A 1 367 ? 9.686 29.647 8.594 1.00 28.54 348 GLU A O 1
ATOM 2662 N N . GLY A 1 368 ? 9.116 29.694 6.404 1.00 28.72 349 GLY A N 1
ATOM 2663 C CA . GLY A 1 368 ? 7.724 30.060 6.582 1.00 28.95 349 GLY A CA 1
ATOM 2664 C C . GLY A 1 368 ? 6.961 29.017 7.390 1.00 26.93 349 GLY A C 1
ATOM 2665 O O . GLY A 1 368 ? 6.165 29.363 8.296 1.00 27.81 349 GLY A O 1
ATOM 2666 N N . GLY A 1 369 ? 7.174 27.753 7.064 1.00 26.67 350 GLY A N 1
ATOM 2667 C CA . GLY A 1 369 ? 6.549 26.680 7.814 1.00 27.98 350 GLY A CA 1
ATOM 2668 C C . GLY A 1 369 ? 6.991 26.637 9.254 1.00 27.70 350 GLY A C 1
ATOM 2669 O O . GLY A 1 369 ? 6.161 26.543 10.147 1.00 27.71 350 GLY A O 1
ATOM 2670 N N . LEU A 1 370 ? 8.294 26.793 9.486 1.00 27.26 351 LEU A N 1
ATOM 2671 C CA . LEU A 1 370 ? 8.826 26.814 10.845 1.00 26.02 351 LEU A CA 1
ATOM 2672 C C . LEU A 1 370 ? 8.243 27.960 11.649 1.00 26.54 351 LEU A C 1
ATOM 2673 O O . LEU A 1 370 ? 7.765 27.745 12.774 1.00 27.96 351 LEU A O 1
ATOM 2678 N N . LYS A 1 371 ? 8.220 29.167 11.069 1.00 25.84 352 LYS A N 1
ATOM 2679 C CA . LYS A 1 371 ? 7.716 30.326 11.787 1.00 26.51 352 LYS A CA 1
ATOM 2680 C C . LYS A 1 371 ? 6.218 30.223 12.048 1.00 29.24 352 LYS A C 1
ATOM 2681 O O . LYS A 1 371 ? 5.770 30.582 13.129 1.00 26.95 352 LYS A O 1
ATOM 2687 N N . ARG A 1 372 ? 5.465 29.720 11.075 1.00 26.77 353 ARG A N 1
ATOM 2688 C CA . ARG A 1 372 ? 4.024 29.599 11.229 1.00 27.26 353 ARG A CA 1
ATOM 2689 C C . ARG A 1 372 ? 3.665 28.565 12.290 1.00 26.43 353 ARG A C 1
ATOM 2690 O O . ARG A 1 372 ? 2.726 28.781 13.091 1.00 27.69 353 ARG A O 1
ATOM 2698 N N . ALA A 1 373 ? 4.401 27.447 12.319 1.00 27.95 354 ALA A N 1
ATOM 2699 C CA . ALA A 1 373 ? 4.159 26.434 13.313 1.00 26.89 354 ALA A CA 1
ATOM 2700 C C . ALA A 1 373 ? 4.408 26.995 14.734 1.00 27.17 354 ALA A C 1
ATOM 2701 O O . ALA A 1 373 ? 3.563 26.845 15.642 1.00 27.59 354 ALA A O 1
ATOM 2703 N N . LEU A 1 374 ? 5.560 27.621 14.953 1.00 26.89 355 LEU A N 1
ATOM 2704 C CA . LEU A 1 374 ? 5.877 28.223 16.239 1.00 28.34 355 LEU A CA 1
ATOM 2705 C C . LEU A 1 374 ? 4.785 29.223 16.675 1.00 26.41 355 LEU A C 1
ATOM 2706 O O . LEU A 1 374 ? 4.293 29.119 17.801 1.00 28.52 355 LEU A O 1
ATOM 2711 N N . ALA A 1 375 ? 4.426 30.114 15.759 1.00 25.88 356 ALA A N 1
ATOM 2712 C CA . ALA A 1 375 ? 3.440 31.152 15.998 1.00 26.87 356 ALA A CA 1
ATOM 2713 C C . ALA A 1 375 ? 2.078 30.547 16.331 1.00 30.46 356 ALA A C 1
ATOM 2714 O O . ALA A 1 375 ? 1.425 30.967 17.310 1.00 29.26 356 ALA A O 1
ATOM 2716 N N . LYS A 1 376 ? 1.655 29.533 15.584 1.00 29.00 357 LYS A N 1
ATOM 2717 C CA . LYS A 1 376 ? 0.373 28.880 15.864 1.00 29.76 357 LYS A CA 1
ATOM 2718 C C . LYS A 1 376 ? 0.380 28.244 17.262 1.00 29.57 357 LYS A C 1
ATOM 2719 O O . LYS A 1 376 ? -0.674 28.161 17.942 1.00 29.03 357 LYS A O 1
ATOM 2722 N N . CYS A 1 377 ? 1.537 27.753 17.686 1.00 28.67 358 CYS A N 1
ATOM 2723 C CA . CYS A 1 377 ? 1.673 27.125 18.997 1.00 30.17 358 CYS A CA 1
ATOM 2724 C C . CYS A 1 377 ? 1.915 28.094 20.160 1.00 30.62 358 CYS A C 1
ATOM 2725 O O . CYS A 1 377 ? 1.874 27.652 21.302 1.00 33.24 358 CYS A O 1
ATOM 2728 N N . GLY A 1 378 ? 2.086 29.372 19.865 1.00 30.37 359 GLY A N 1
ATOM 2729 C CA . GLY A 1 378 ? 2.277 30.425 20.831 1.00 34.00 359 GLY A CA 1
ATOM 2730 C C . GLY A 1 378 ? 3.703 30.744 21.203 1.00 33.41 359 GLY A C 1
ATOM 2731 O O . GLY A 1 378 ? 3.914 31.345 22.262 1.00 36.06 359 GLY A O 1
ATOM 2732 N N . TYR A 1 379 ? 4.670 30.402 20.352 1.00 29.99 360 TYR A N 1
ATOM 2733 C CA . TYR A 1 379 ? 6.085 30.601 20.612 1.00 28.46 360 TYR A CA 1
ATOM 2734 C C . TYR A 1 379 ? 6.690 31.536 19.612 1.00 28.49 360 TYR A C 1
ATOM 2735 O O . TYR A 1 379 ? 6.239 31.586 18.450 1.00 31.40 360 TYR A O 1
ATOM 2744 N N . THR A 1 380 ? 7.722 32.268 20.040 1.00 29.60 361 THR A N 1
ATOM 2745 C CA . THR A 1 380 ? 8.438 33.208 19.170 1.00 29.35 361 THR A CA 1
ATOM 2746 C C . THR A 1 380 ? 9.938 32.942 19.108 1.00 31.38 361 THR A C 1
ATOM 2747 O O . THR A 1 380 ? 10.668 33.727 18.523 1.00 31.09 361 THR A O 1
ATOM 2751 N N . ASP A 1 381 ? 10.432 31.866 19.730 1.00 31.09 362 ASP A N 1
ATOM 2752 C CA . ASP A 1 381 ? 11.816 31.485 19.478 1.00 31.63 362 ASP A CA 1
ATOM 2753 C C . ASP A 1 381 ? 11.972 29.964 19.557 1.00 30.10 362 ASP A C 1
ATOM 2754 O O . ASP A 1 381 ? 11.145 29.266 20.159 1.00 29.73 362 ASP A O 1
ATOM 2759 N N . LEU A 1 382 ? 13.045 29.492 18.934 1.00 29.02 363 LEU A N 1
ATOM 2760 C CA . LEU A 1 382 ? 13.306 28.071 18.813 1.00 28.94 363 LEU A CA 1
ATOM 2761 C C . LEU A 1 382 ? 13.591 27.349 20.124 1.00 29.99 363 LEU A C 1
ATOM 2762 O O . LEU A 1 382 ? 13.135 26.223 20.322 1.00 30.09 363 LEU A O 1
ATOM 2767 N N . LYS A 1 383 ? 14.376 27.949 21.021 1.00 29.86 364 LYS A N 1
ATOM 2768 C CA . LYS A 1 383 ? 14.687 27.295 22.296 1.00 29.36 364 LYS A CA 1
ATOM 2769 C C . LYS A 1 383 ? 13.455 27.062 23.132 1.00 27.72 364 LYS A C 1
ATOM 2770 O O . LYS A 1 383 ? 13.248 25.974 23.672 1.00 30.15 364 LYS A O 1
ATOM 2776 N N . SER A 1 384 ? 12.603 28.084 23.238 1.00 31.39 365 SER A N 1
ATOM 2777 C CA A SER A 1 384 ? 11.373 27.968 24.031 0.50 30.53 365 SER A CA 1
ATOM 2778 C CA B SER A 1 384 ? 11.391 27.941 24.053 0.50 30.93 365 SER A CA 1
ATOM 2779 C C . SER A 1 384 ? 10.456 26.863 23.483 1.00 29.57 365 SER A C 1
ATOM 2780 O O . SER A 1 384 ? 9.752 26.199 24.216 1.00 28.80 365 SER A O 1
ATOM 2785 N N . PHE A 1 385 ? 10.449 26.716 22.160 1.00 28.71 366 PHE A N 1
ATOM 2786 C CA . PHE A 1 385 ? 9.589 25.740 21.448 1.00 29.19 366 PHE A CA 1
ATOM 2787 C C . PHE A 1 385 ? 9.919 24.288 21.810 1.00 29.58 366 PHE A C 1
ATOM 2788 O O . PHE A 1 385 ? 9.085 23.401 21.612 1.00 28.45 366 PHE A O 1
ATOM 2796 N N . GLN A 1 386 ? 11.107 24.046 22.347 1.00 28.34 367 GLN A N 1
ATOM 2797 C CA . GLN A 1 386 ? 11.471 22.702 22.826 1.00 28.79 367 GLN A CA 1
ATOM 2798 C C . GLN A 1 386 ? 10.598 22.222 23.983 1.00 29.14 367 GLN A C 1
ATOM 2799 O O . GLN A 1 386 ? 10.721 21.054 24.360 1.00 31.08 367 GLN A O 1
ATOM 2805 N N . LYS A 1 387 ? 9.776 23.073 24.571 1.00 29.57 368 LYS A N 1
ATOM 2806 C CA . LYS A 1 387 ? 8.855 22.666 25.616 1.00 30.66 368 LYS A CA 1
ATOM 2807 C C . LYS A 1 387 ? 7.399 22.576 25.110 1.00 26.36 368 LYS A C 1
ATOM 2808 O O . LYS A 1 387 ? 6.507 22.350 25.913 1.00 29.69 368 LYS A O 1
ATOM 2812 N N . VAL A 1 388 ? 7.159 22.737 23.808 1.00 27.12 369 VAL A N 1
ATOM 2813 C CA . VAL A 1 388 ? 5.799 22.663 23.302 1.00 26.68 369 VAL A CA 1
ATOM 2814 C C . VAL A 1 388 ? 5.135 21.327 23.637 1.00 26.45 369 VAL A C 1
ATOM 2815 O O . VAL A 1 388 ? 5.827 20.308 23.687 1.00 27.40 369 VAL A O 1
ATOM 2819 N N . SER A 1 389 ? 3.832 21.322 23.863 1.00 27.49 370 SER A N 1
ATOM 2820 C CA . SER A 1 389 ? 3.100 20.087 24.101 1.00 29.22 370 SER A CA 1
ATOM 2821 C C . SER A 1 389 ? 3.140 19.192 22.848 1.00 26.75 370 SER A C 1
ATOM 2822 O O . SER A 1 389 ? 3.095 19.693 21.743 1.00 26.58 370 SER A O 1
ATOM 2825 N N . LEU A 1 390 ? 3.227 17.873 23.067 1.00 27.32 371 LEU A N 1
ATOM 2826 C CA . LEU A 1 390 ? 3.280 16.878 22.035 1.00 26.58 371 LEU A CA 1
ATOM 2827 C C . LEU A 1 390 ? 2.148 15.866 22.151 1.00 26.64 371 LEU A C 1
ATOM 2828 O O . LEU A 1 390 ? 1.706 15.514 23.241 1.00 26.45 371 LEU A O 1
ATOM 2833 N N . HIS A 1 391 ? 1.705 15.395 20.983 1.00 25.93 372 HIS A N 1
ATOM 2834 C CA . HIS A 1 391 ? 0.826 14.256 20.854 1.00 24.68 372 HIS A CA 1
ATOM 2835 C C . HIS A 1 391 ? 1.566 13.111 20.181 1.00 26.88 372 HIS A C 1
ATOM 2836 O O . HIS A 1 391 ? 2.454 13.346 19.406 1.00 26.77 372 HIS A O 1
ATOM 2843 N N . VAL A 1 392 ? 1.196 11.889 20.557 1.00 25.64 373 VAL A N 1
ATOM 2844 C CA A VAL A 1 392 ? 1.709 10.681 19.960 0.50 29.26 373 VAL A CA 1
ATOM 2845 C CA B VAL A 1 392 ? 1.655 10.663 19.892 0.50 27.61 373 VAL A CA 1
ATOM 2846 C C . VAL A 1 392 ? 0.394 10.057 19.351 1.00 30.99 373 VAL A C 1
ATOM 2847 O O . VAL A 1 392 ? -0.578 9.826 20.060 1.00 28.92 373 VAL A O 1
ATOM 2854 N N . ASN A 1 393 ? 0.379 9.912 18.036 1.00 38.79 374 ASN A N 1
ATOM 2855 C CA . ASN A 1 393 ? -0.740 9.429 17.195 1.00 46.13 374 ASN A CA 1
ATOM 2856 C C . ASN A 1 393 ? -0.371 8.059 16.691 1.00 53.79 374 ASN A C 1
ATOM 2857 O O . ASN A 1 393 ? 0.838 7.723 16.507 1.00 58.18 374 ASN A O 1
#

Solvent-accessible surface area: 16690 Å² total

Secondary structure (DSSP, 8-state):
-HHHH---EEEEETTEEEE----GGGEEE---S----GGG-B--EEETTEEESS------TTT--HHHHH--TTSS--EEETTSSTTT-S-HHHHHHHHHHHHHHHHHHHHHHHHHHHHHSPP-HHHHHHHHHHHHHTTS--EEEE-TTTHHHHHHHHHHTT-SEEEEE-SS--SS-----HHHHHHH-SS-EEEE---SHHHHH-----SEEEES--S--HHHHT-----HHHHHHHHHHHHHHHHHTS---EEEE-SS--SHHHHHHHHHHT-SEE---GGGGGSTT-TTTTEE--GGGG-SSS-----EE---PPPHHHHHH------SSS-HHHHHHHHHHHHT-SBHHHHTT--EEE-

B-factor: mean 34.86, std 9.8, range [18.32, 101.1]